Protein AF-A0A9D7E9C8-F1 (afdb_monomer_lite)

Radius of gyration: 21.35 Å; chains: 1; bounding box: 53×63×57 Å

Secondary structure (DSSP, 8-state):
-HHHHHHHHHHHHHHHHHSTTSSHHHHHHHHHHHHHHHHHHHHHHHHHTTTSTTGGGGGTTT---HHHHHHHHHHTGGGS-HHHHHHHHHHHHHHHHHHHHHHHHHS--S--HHHHHHHHHHHHHHHHHHHTT---HHHHHHHHHHHHHHHHHTTS-TTHHHHHHHHHS-GGGGGGTHHHHHHHHHHHHHHHHHHHHHTTSSSSTTTS-HHHHHHHHHHHHHHHHHHHHHHHHHHHHHHHHHHHHHHHHHHTTS-----

Structure (mmCIF, N/CA/C/O backbone):
data_AF-A0A9D7E9C8-F1
#
_entry.id   AF-A0A9D7E9C8-F1
#
loop_
_atom_site.group_PDB
_atom_site.id
_atom_site.type_symbol
_atom_site.label_atom_id
_atom_site.label_alt_id
_atom_site.label_comp_id
_atom_site.label_asym_id
_atom_site.label_entity_id
_atom_site.label_seq_id
_atom_site.pdbx_PDB_ins_code
_atom_site.Cartn_x
_atom_site.Cartn_y
_atom_site.Cartn_z
_atom_site.occupancy
_atom_site.B_iso_or_equiv
_atom_site.auth_seq_id
_atom_site.auth_comp_id
_atom_site.auth_asym_id
_atom_site.auth_atom_id
_atom_site.pdbx_PDB_model_num
ATOM 1 N N . MET A 1 1 ? 0.600 -11.756 -5.636 1.00 78.19 1 MET A N 1
ATOM 2 C CA . MET A 1 1 ? 0.655 -10.481 -4.887 1.00 78.19 1 MET A CA 1
ATOM 3 C C . MET A 1 1 ? -0.685 -9.751 -4.807 1.00 78.19 1 MET A C 1
ATOM 5 O O . MET A 1 1 ? -0.978 -9.220 -3.751 1.00 78.19 1 MET A O 1
ATOM 9 N N . THR A 1 2 ? -1.554 -9.772 -5.824 1.00 81.94 2 THR A N 1
ATOM 10 C CA . THR A 1 2 ? -2.854 -9.060 -5.770 1.00 81.94 2 THR A CA 1
ATOM 11 C C . THR A 1 2 ? -3.740 -9.429 -4.573 1.00 81.94 2 THR A C 1
ATOM 13 O O . THR A 1 2 ? -4.266 -8.539 -3.922 1.00 81.94 2 THR A O 1
ATOM 16 N N . VAL A 1 3 ? -3.867 -10.717 -4.225 1.00 83.00 3 VAL A N 1
ATOM 17 C CA . VAL A 1 3 ? -4.653 -11.142 -3.045 1.00 83.00 3 VAL A CA 1
ATOM 18 C C . VAL A 1 3 ? -4.034 -10.641 -1.736 1.00 83.00 3 VAL A C 1
ATOM 20 O O . VAL A 1 3 ? -4.756 -10.266 -0.820 1.00 83.00 3 VAL A O 1
ATOM 23 N N . PHE A 1 4 ? -2.703 -10.594 -1.659 1.00 78.38 4 PHE A N 1
ATOM 24 C CA . PHE A 1 4 ? -1.994 -10.031 -0.512 1.00 78.38 4 PHE A CA 1
ATOM 25 C C . PHE A 1 4 ? -2.268 -8.526 -0.394 1.00 78.38 4 PHE A C 1
ATOM 27 O O . PHE A 1 4 ? -2.731 -8.078 0.646 1.00 78.38 4 PHE A O 1
ATOM 34 N N . PHE A 1 5 ? -2.122 -7.769 -1.484 1.00 81.44 5 PHE A N 1
ATOM 35 C CA . PHE A 1 5 ? -2.416 -6.332 -1.504 1.00 81.44 5 PHE A CA 1
ATOM 36 C C . PHE A 1 5 ? -3.902 -5.999 -1.312 1.00 81.44 5 PHE A C 1
ATOM 38 O O . PHE A 1 5 ? -4.221 -4.930 -0.808 1.00 81.44 5 PHE A O 1
ATOM 45 N N . LEU A 1 6 ? -4.817 -6.914 -1.642 1.00 84.06 6 LEU A N 1
ATOM 46 C CA . LEU A 1 6 ? -6.221 -6.811 -1.240 1.00 84.06 6 LEU A CA 1
ATOM 47 C C . LEU A 1 6 ? -6.368 -6.900 0.285 1.00 84.06 6 LEU A C 1
ATOM 49 O O . LEU A 1 6 ? -7.094 -6.104 0.868 1.00 84.06 6 LEU A O 1
ATOM 53 N N . MET A 1 7 ? -5.680 -7.840 0.943 1.00 79.88 7 MET A N 1
ATOM 54 C CA . MET A 1 7 ? -5.689 -7.934 2.410 1.00 79.88 7 MET A CA 1
ATOM 55 C C . MET A 1 7 ? -5.058 -6.692 3.051 1.00 79.88 7 MET A C 1
ATOM 57 O O . MET A 1 7 ? -5.661 -6.118 3.952 1.00 79.88 7 MET A O 1
ATOM 61 N N . VAL A 1 8 ? -3.901 -6.245 2.546 1.00 79.88 8 VAL A N 1
ATOM 62 C CA . VAL A 1 8 ? -3.231 -5.014 3.003 1.00 79.88 8 VAL A CA 1
ATOM 63 C C . VAL A 1 8 ? -4.127 -3.794 2.789 1.00 79.88 8 VAL A C 1
ATOM 65 O O . VAL A 1 8 ? -4.279 -2.990 3.697 1.00 79.88 8 VAL A O 1
ATOM 68 N N . GLY A 1 9 ? -4.788 -3.674 1.635 1.00 83.75 9 GLY A N 1
ATOM 69 C CA . GLY A 1 9 ? -5.711 -2.574 1.353 1.00 83.75 9 GLY A CA 1
ATOM 70 C C . GLY A 1 9 ? -6.929 -2.559 2.280 1.00 83.75 9 GLY A C 1
ATOM 71 O O . GLY A 1 9 ? -7.360 -1.493 2.706 1.00 83.75 9 GLY A O 1
ATOM 72 N N . LEU A 1 10 ? -7.467 -3.729 2.639 1.00 81.69 10 LEU A N 1
ATOM 73 C CA . LEU A 1 10 ? -8.576 -3.821 3.592 1.00 81.69 10 LEU A CA 1
ATOM 74 C C . LEU A 1 10 ? -8.115 -3.441 5.010 1.00 81.69 10 LEU A C 1
ATOM 76 O O . LEU A 1 10 ? -8.875 -2.824 5.756 1.00 81.69 10 LEU A O 1
ATOM 80 N N . GLU A 1 11 ? -6.896 -3.826 5.393 1.00 78.12 11 GLU A N 1
ATOM 81 C CA . GLU A 1 11 ? -6.291 -3.471 6.682 1.00 78.12 11 GLU A CA 1
ATOM 82 C C . GLU A 1 11 ? -5.997 -1.969 6.763 1.00 78.12 11 GLU A C 1
ATOM 84 O O . GLU A 1 11 ? -6.333 -1.327 7.755 1.00 78.12 11 GLU A O 1
ATOM 89 N N . LEU A 1 12 ? -5.473 -1.385 5.684 1.00 81.38 12 LEU A N 1
ATOM 90 C CA . LEU A 1 12 ? -5.296 0.055 5.541 1.00 81.38 12 LEU A CA 1
ATOM 91 C C . LEU A 1 12 ? -6.628 0.792 5.686 1.00 81.38 12 LEU A C 1
ATOM 93 O O . LEU A 1 12 ? -6.715 1.755 6.444 1.00 81.38 12 LEU A O 1
ATOM 97 N N . GLU A 1 13 ? -7.675 0.346 4.984 1.00 80.31 13 GLU A N 1
ATOM 98 C CA . GLU A 1 13 ? -9.009 0.929 5.123 1.00 80.31 13 GLU A CA 1
ATOM 99 C C . GLU A 1 13 ? -9.456 0.867 6.595 1.00 80.31 13 GLU A C 1
ATOM 101 O O . GLU A 1 13 ? -9.876 1.875 7.162 1.00 80.31 13 GLU A O 1
ATOM 106 N N . ARG A 1 14 ? -9.276 -0.272 7.275 1.00 79.00 14 ARG A N 1
ATOM 107 C CA . ARG A 1 14 ? -9.569 -0.401 8.711 1.00 79.00 14 ARG A CA 1
ATOM 108 C C . ARG A 1 14 ? -8.805 0.610 9.558 1.00 79.00 14 ARG A C 1
ATOM 110 O O . ARG A 1 14 ? -9.414 1.241 10.424 1.00 79.00 14 ARG A O 1
ATOM 117 N N . GLU A 1 15 ? -7.508 0.771 9.337 1.00 76.00 15 GLU A N 1
ATOM 118 C CA . GLU A 1 15 ? -6.707 1.719 10.106 1.00 76.00 15 GLU A CA 1
ATOM 119 C C . GLU A 1 15 ? -7.095 3.179 9.840 1.00 76.00 15 GLU A C 1
ATOM 121 O O . GLU A 1 15 ? -7.089 3.980 10.775 1.00 76.00 15 GLU A O 1
ATOM 126 N N . LEU A 1 16 ? -7.508 3.515 8.614 1.00 80.62 16 LEU A N 1
ATOM 127 C CA . LEU A 1 16 ? -8.006 4.846 8.253 1.00 80.62 16 LEU A CA 1
ATOM 128 C C . LEU A 1 16 ? -9.352 5.174 8.918 1.00 80.62 16 LEU A C 1
ATOM 130 O O . LEU A 1 16 ? -9.592 6.325 9.270 1.00 80.62 16 LEU A O 1
ATOM 134 N N . TYR A 1 17 ? -10.241 4.194 9.106 1.00 78.19 17 TYR A N 1
ATOM 135 C CA . TYR A 1 17 ? -11.557 4.443 9.713 1.00 78.19 17 TYR A CA 1
ATOM 136 C C . TYR A 1 17 ? -11.567 4.350 11.243 1.00 78.19 17 TYR A C 1
ATOM 138 O O . TYR A 1 17 ? -12.297 5.102 11.887 1.00 78.19 17 TYR A O 1
ATOM 146 N N . ILE A 1 18 ? -10.837 3.396 11.830 1.00 73.38 18 ILE A N 1
ATOM 147 C CA . ILE A 1 18 ? -10.920 3.080 13.271 1.00 73.38 18 ILE A CA 1
ATOM 148 C C . ILE A 1 18 ? -9.558 2.878 13.951 1.00 73.38 18 ILE A C 1
ATOM 150 O O . ILE A 1 18 ? -9.527 2.493 15.119 1.00 73.38 18 ILE A O 1
ATOM 154 N N . GLY A 1 19 ? -8.445 3.056 13.237 1.00 70.62 19 GLY A N 1
ATOM 155 C CA . GLY A 1 19 ? -7.096 2.838 13.766 1.00 70.62 19 GLY A CA 1
ATOM 156 C C . GLY A 1 19 ? -6.290 4.121 13.952 1.00 70.62 19 GLY A C 1
ATOM 157 O O . GLY A 1 19 ? -6.820 5.232 13.912 1.00 70.62 19 GLY A O 1
ATOM 158 N N . GLU A 1 20 ? -4.980 3.950 14.129 1.00 68.50 20 GLU A N 1
ATOM 159 C CA . GLU A 1 20 ? -4.006 5.037 14.346 1.00 68.50 20 GLU A CA 1
ATOM 160 C C . GLU A 1 20 ? -3.826 5.949 13.121 1.00 68.50 20 GLU A C 1
ATOM 162 O O . GLU A 1 20 ? -3.264 7.036 13.226 1.00 68.50 20 GLU A O 1
ATOM 167 N N . LEU A 1 21 ? -4.311 5.530 11.948 1.00 70.25 21 LEU A N 1
ATOM 168 C CA . LEU A 1 21 ? -4.293 6.337 10.729 1.00 70.25 21 LEU A CA 1
ATOM 169 C C . LEU A 1 21 ? -5.545 7.219 10.575 1.00 70.25 21 LEU A C 1
ATOM 171 O O . LEU A 1 21 ? -5.621 7.996 9.625 1.00 70.25 21 LEU A O 1
ATOM 175 N N . SER A 1 22 ? -6.514 7.137 11.495 1.00 76.44 22 SER A N 1
ATOM 176 C CA . SER A 1 22 ? -7.767 7.906 11.414 1.00 76.44 22 SER A CA 1
ATOM 177 C C . SER A 1 22 ? -7.591 9.409 11.649 1.00 76.44 22 SER A C 1
ATOM 179 O O . SER A 1 22 ? -8.356 10.219 11.123 1.00 76.44 22 SER A O 1
ATOM 181 N N . GLY A 1 23 ? -6.569 9.807 12.412 1.00 78.00 23 GLY A N 1
ATOM 182 C CA . GLY A 1 23 ? -6.234 11.205 12.664 1.00 78.00 23 GLY A CA 1
ATOM 183 C C . GLY A 1 23 ? -5.014 11.661 11.854 1.00 78.00 23 GLY A C 1
ATOM 184 O O . GLY A 1 23 ? -3.969 11.019 11.942 1.00 78.00 23 GLY A O 1
ATOM 185 N N . PRO A 1 24 ? -5.042 12.823 11.170 1.00 74.25 24 PRO A N 1
ATOM 186 C CA . PRO A 1 24 ? -3.899 13.301 10.380 1.00 74.25 24 PRO A CA 1
ATOM 187 C C . PRO A 1 24 ? -2.626 13.504 11.223 1.00 74.25 24 PRO A C 1
ATOM 189 O O . PRO A 1 24 ? -1.520 13.230 10.765 1.00 74.25 24 PRO A O 1
ATOM 192 N N . LYS A 1 25 ? -2.768 13.916 12.492 1.00 75.00 25 LYS A N 1
ATOM 193 C CA . LYS A 1 25 ? -1.635 14.067 13.427 1.00 75.00 25 LYS A CA 1
ATOM 194 C C . LYS A 1 25 ? -1.007 12.728 13.840 1.00 75.00 25 LYS A C 1
ATOM 196 O O . LYS A 1 25 ? 0.192 12.680 14.119 1.00 75.00 25 LYS A O 1
ATOM 201 N N . GLN A 1 26 ? -1.811 11.669 13.918 1.00 74.50 26 GLN A N 1
ATOM 202 C CA . GLN A 1 26 ? -1.364 10.325 14.292 1.00 74.50 26 GLN A CA 1
ATOM 203 C C . GLN A 1 26 ? -0.746 9.627 13.074 1.00 74.50 26 GLN A C 1
ATOM 205 O O . GLN A 1 26 ? 0.379 9.140 13.166 1.00 74.50 26 GLN A O 1
ATOM 210 N N . ALA A 1 27 ? -1.396 9.739 11.910 1.00 78.88 27 ALA A N 1
ATOM 211 C CA . ALA A 1 27 ? -0.939 9.192 10.634 1.00 78.88 27 ALA A CA 1
ATOM 212 C C . ALA A 1 27 ? 0.388 9.784 10.133 1.00 78.88 27 ALA A C 1
ATOM 214 O O . ALA A 1 27 ? 1.164 9.094 9.473 1.00 78.88 27 ALA A O 1
ATOM 215 N N . MET A 1 28 ? 0.686 11.043 10.476 1.00 80.38 28 MET A N 1
ATOM 216 C CA . MET A 1 28 ? 1.933 11.709 10.083 1.00 80.38 28 MET A CA 1
ATOM 217 C C . MET A 1 28 ? 3.194 10.958 10.521 1.00 80.38 28 MET A C 1
ATOM 219 O O . MET A 1 28 ? 4.172 10.958 9.782 1.00 80.38 28 MET A O 1
ATOM 223 N N . LEU A 1 29 ? 3.210 10.357 11.718 1.00 80.81 29 LEU A N 1
ATOM 224 C CA . LEU A 1 29 ? 4.418 9.696 12.225 1.00 80.81 29 LEU A CA 1
ATOM 225 C C . LEU A 1 29 ? 4.731 8.411 11.435 1.00 80.81 29 LEU A C 1
ATOM 227 O O . LEU A 1 29 ? 5.835 8.345 10.898 1.00 80.81 29 LEU A O 1
ATOM 231 N N . PRO A 1 30 ? 3.809 7.437 11.294 1.00 81.62 30 PRO A N 1
ATOM 232 C CA . PRO A 1 30 ? 4.031 6.273 10.437 1.00 81.62 30 PRO A CA 1
ATOM 233 C C . PRO A 1 30 ? 4.315 6.646 8.980 1.00 81.62 30 PRO A C 1
ATOM 235 O O . PRO A 1 30 ? 5.217 6.074 8.380 1.00 81.62 30 PRO A O 1
ATOM 238 N N . ALA A 1 31 ? 3.606 7.635 8.422 1.00 83.38 31 ALA A N 1
ATOM 239 C CA . ALA A 1 31 ? 3.797 8.044 7.032 1.00 83.38 31 ALA A CA 1
ATOM 240 C C . ALA A 1 31 ? 5.194 8.636 6.781 1.00 83.38 31 ALA A C 1
ATOM 242 O O . ALA A 1 31 ? 5.878 8.222 5.850 1.00 83.38 31 ALA A O 1
ATOM 243 N N . LEU A 1 32 ? 5.656 9.570 7.623 1.00 82.81 32 LEU A N 1
ATOM 244 C CA . LEU A 1 32 ? 6.998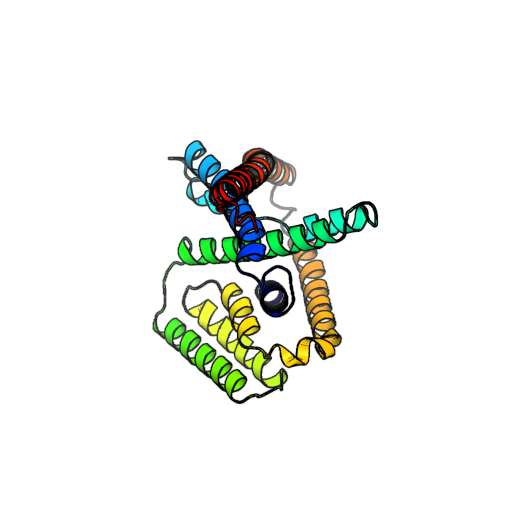 10.152 7.487 1.00 82.81 32 LEU A CA 1
ATOM 245 C C . LEU A 1 32 ? 8.096 9.116 7.739 1.00 82.81 32 LEU A C 1
ATOM 247 O O . LEU A 1 32 ? 9.106 9.116 7.038 1.00 82.81 32 LEU A O 1
ATOM 251 N N . ALA A 1 33 ? 7.895 8.226 8.712 1.00 82.00 33 ALA A N 1
ATOM 252 C CA . ALA A 1 33 ? 8.822 7.139 8.992 1.00 82.00 33 ALA A CA 1
ATOM 253 C C . ALA A 1 33 ? 8.923 6.152 7.816 1.00 82.00 33 ALA A C 1
ATOM 255 O O . ALA A 1 33 ? 10.035 5.757 7.474 1.00 82.00 33 ALA A O 1
ATOM 256 N N . ALA A 1 34 ? 7.804 5.809 7.165 1.00 83.12 34 ALA A N 1
ATOM 257 C CA . ALA A 1 34 ? 7.787 4.970 5.966 1.00 83.12 34 ALA A CA 1
ATOM 258 C C . ALA A 1 34 ? 8.495 5.665 4.796 1.00 83.12 34 ALA A C 1
ATOM 260 O O . ALA A 1 34 ? 9.426 5.115 4.219 1.00 83.12 34 ALA A O 1
ATOM 261 N N . VAL A 1 35 ? 8.150 6.925 4.509 1.00 84.50 35 VAL A N 1
ATOM 262 C CA . VAL A 1 35 ? 8.794 7.702 3.436 1.00 84.50 35 VAL A CA 1
ATOM 263 C C . VAL A 1 35 ? 10.308 7.801 3.650 1.00 84.50 35 VAL A C 1
ATOM 265 O O . VAL A 1 35 ? 11.074 7.563 2.718 1.00 84.50 35 VAL A O 1
ATOM 268 N N . GLY A 1 36 ? 10.762 8.088 4.873 1.00 81.12 36 GLY A N 1
ATOM 269 C CA . GLY A 1 36 ? 12.188 8.089 5.209 1.00 81.12 36 GLY A CA 1
ATOM 270 C C . GLY A 1 36 ? 12.831 6.704 5.083 1.00 81.12 36 GLY A C 1
ATOM 271 O O . GLY A 1 36 ? 13.923 6.579 4.527 1.00 81.12 36 GLY A O 1
ATOM 272 N N . GLY A 1 37 ? 12.137 5.663 5.550 1.00 80.12 37 GLY A N 1
ATOM 273 C CA . GLY A 1 37 ? 12.547 4.262 5.444 1.00 80.12 37 GLY A CA 1
ATOM 274 C C . GLY A 1 37 ? 12.649 3.747 4.006 1.00 80.12 37 GLY A C 1
ATOM 275 O O . GLY A 1 37 ? 13.410 2.816 3.764 1.00 80.12 37 GLY A O 1
ATOM 276 N N . MET A 1 38 ? 11.965 4.382 3.053 1.00 83.81 38 MET A N 1
ATOM 277 C CA . MET A 1 38 ? 12.040 4.069 1.626 1.00 83.81 38 MET A CA 1
ATOM 278 C C . MET A 1 38 ? 13.084 4.913 0.887 1.00 83.81 38 MET A C 1
ATOM 280 O O . MET A 1 38 ? 13.950 4.378 0.194 1.00 83.81 38 MET A O 1
ATOM 284 N N . LEU A 1 39 ? 13.014 6.242 1.028 1.00 83.31 39 LEU A N 1
ATOM 285 C CA . LEU A 1 39 ? 13.811 7.176 0.228 1.00 83.31 39 LEU A CA 1
ATOM 286 C C . LEU A 1 39 ? 15.298 7.118 0.566 1.00 83.31 39 LEU A C 1
ATOM 288 O O . LEU A 1 39 ? 16.130 7.219 -0.331 1.00 83.31 39 LEU A O 1
ATOM 292 N N . VAL A 1 40 ? 15.647 6.954 1.843 1.00 81.75 40 VAL A N 1
ATOM 293 C CA . VAL A 1 40 ? 17.050 6.919 2.278 1.00 81.75 40 VAL A CA 1
ATOM 294 C C . VAL A 1 40 ? 17.798 5.709 1.707 1.00 81.75 40 VAL A C 1
ATOM 296 O O . VAL A 1 40 ? 18.810 5.923 1.039 1.00 81.75 40 VAL A O 1
ATOM 299 N N . PRO A 1 41 ? 17.346 4.452 1.882 1.00 78.00 41 PRO A N 1
ATOM 300 C CA . PRO A 1 41 ? 18.047 3.310 1.299 1.00 78.00 41 PRO A CA 1
ATOM 301 C C . PRO A 1 41 ? 18.030 3.315 -0.235 1.00 78.00 41 PRO A C 1
ATOM 303 O O . PRO A 1 41 ? 19.047 2.973 -0.840 1.00 78.00 41 PRO A O 1
ATOM 306 N N . ALA A 1 42 ? 16.932 3.748 -0.868 1.00 79.31 42 ALA A N 1
ATOM 307 C CA . ALA A 1 42 ? 16.865 3.890 -2.324 1.00 79.31 42 ALA A CA 1
ATOM 308 C C . ALA A 1 42 ? 17.849 4.954 -2.844 1.00 79.31 42 ALA A C 1
ATOM 310 O O . ALA A 1 42 ? 18.553 4.720 -3.824 1.00 79.31 42 ALA A O 1
ATOM 311 N N . GLY A 1 43 ? 17.954 6.094 -2.157 1.00 80.62 43 GLY A N 1
ATOM 312 C CA . GLY A 1 43 ? 18.885 7.169 -2.493 1.00 80.62 43 GLY A CA 1
ATOM 313 C C . GLY A 1 43 ? 20.343 6.744 -2.335 1.00 80.62 43 GLY A C 1
ATOM 314 O O . GLY A 1 43 ? 21.131 6.918 -3.260 1.00 80.62 43 GLY A O 1
ATOM 315 N N . ILE A 1 44 ? 20.698 6.114 -1.208 1.00 80.44 44 ILE A N 1
ATOM 316 C CA . ILE A 1 44 ? 22.057 5.589 -0.985 1.00 80.44 44 ILE A CA 1
ATOM 317 C C . ILE A 1 44 ? 22.413 4.568 -2.077 1.00 80.44 44 ILE A C 1
ATOM 319 O O . ILE A 1 44 ? 23.522 4.599 -2.609 1.00 80.44 44 ILE A O 1
ATOM 323 N N . TYR A 1 45 ? 21.472 3.700 -2.458 1.00 78.50 45 TYR A N 1
ATOM 324 C CA . TYR A 1 45 ? 21.668 2.745 -3.548 1.00 78.50 45 TYR A CA 1
ATOM 325 C C . TYR A 1 45 ? 21.895 3.426 -4.896 1.00 78.50 45 TYR A C 1
ATOM 327 O O . TYR A 1 45 ? 22.843 3.072 -5.595 1.00 78.50 45 TYR A O 1
ATOM 335 N N . ALA A 1 46 ? 21.061 4.404 -5.248 1.00 80.94 46 ALA A N 1
ATOM 336 C CA . ALA A 1 46 ? 21.167 5.130 -6.509 1.00 80.94 46 ALA A CA 1
ATOM 337 C C . ALA A 1 46 ? 22.491 5.903 -6.619 1.00 80.94 46 ALA A C 1
ATOM 339 O O . ALA A 1 46 ? 23.116 5.889 -7.674 1.00 80.94 46 ALA A O 1
ATOM 340 N N . LEU A 1 47 ? 22.953 6.517 -5.523 1.00 82.38 47 LEU A N 1
ATOM 341 C CA . LEU A 1 47 ? 24.239 7.219 -5.461 1.00 82.38 47 LEU A CA 1
ATOM 342 C C . LEU A 1 47 ? 25.432 6.272 -5.642 1.00 82.38 47 LEU A C 1
ATOM 344 O O . LEU A 1 47 ? 26.370 6.606 -6.361 1.00 82.38 47 LEU A O 1
ATOM 348 N N . LEU A 1 48 ? 25.405 5.099 -5.005 1.00 78.94 48 LEU A N 1
ATOM 349 C CA . LEU A 1 48 ? 26.523 4.150 -5.056 1.00 78.94 48 LEU A CA 1
ATOM 350 C C . LEU A 1 48 ? 26.546 3.290 -6.329 1.00 78.94 48 LEU A C 1
ATOM 352 O O . LEU A 1 48 ? 27.617 2.841 -6.727 1.00 78.94 48 LEU A O 1
ATOM 356 N N . ASN A 1 49 ? 25.400 3.078 -6.980 1.00 78.38 49 ASN A N 1
ATOM 357 C CA . ASN A 1 49 ? 25.289 2.329 -8.238 1.00 78.38 49 ASN A CA 1
ATOM 358 C C . ASN A 1 49 ? 25.118 3.230 -9.469 1.00 78.38 49 ASN A C 1
ATOM 360 O O . ASN A 1 49 ? 24.724 2.758 -10.535 1.00 78.38 49 ASN A O 1
ATOM 364 N N . HIS A 1 50 ? 25.404 4.525 -9.350 1.00 78.88 50 HIS A N 1
ATOM 365 C CA . HIS A 1 50 ? 25.247 5.448 -10.464 1.00 78.88 50 HIS A CA 1
ATOM 366 C C . HIS A 1 50 ? 26.199 5.085 -11.618 1.00 78.88 50 HIS A C 1
ATOM 368 O O . HIS A 1 50 ? 27.402 4.923 -11.415 1.00 78.88 50 HIS A O 1
ATOM 374 N N . GLY A 1 51 ? 25.665 4.947 -12.835 1.00 74.31 51 GLY A N 1
ATOM 375 C CA . GLY A 1 51 ? 26.446 4.594 -14.028 1.00 74.31 51 GLY A CA 1
ATOM 376 C C . GLY A 1 51 ? 26.747 3.100 -14.203 1.00 74.31 51 GLY A C 1
ATOM 377 O O . GLY A 1 51 ? 27.469 2.741 -15.132 1.00 74.31 51 GLY A O 1
ATOM 378 N N . THR A 1 52 ? 26.200 2.219 -13.358 1.00 79.62 52 THR A N 1
ATOM 379 C CA . THR A 1 52 ? 26.292 0.763 -13.549 1.00 79.62 52 THR A CA 1
ATOM 380 C C . THR A 1 52 ? 25.007 0.197 -14.169 1.00 79.62 52 THR A C 1
ATOM 382 O O . THR A 1 52 ? 23.938 0.791 -14.021 1.00 79.62 52 THR A O 1
ATOM 385 N N . PRO A 1 53 ? 25.052 -0.986 -14.816 1.00 74.00 53 PRO A N 1
ATOM 386 C CA . PRO A 1 53 ? 23.853 -1.657 -15.334 1.00 74.00 53 PRO A CA 1
ATOM 387 C C . PRO A 1 53 ? 22.812 -2.015 -14.260 1.00 74.00 53 PRO A C 1
ATOM 389 O O . PRO A 1 53 ? 21.699 -2.409 -14.589 1.00 74.00 53 PRO A O 1
ATOM 392 N N . THR A 1 54 ? 23.171 -1.926 -12.976 1.00 75.94 54 THR A N 1
ATOM 393 C CA . THR A 1 54 ? 22.293 -2.221 -11.837 1.00 75.94 54 THR A CA 1
ATOM 394 C C . THR A 1 54 ? 21.652 -0.972 -11.227 1.00 75.94 54 THR A C 1
ATOM 396 O O . THR A 1 54 ? 20.980 -1.086 -10.206 1.00 75.94 54 THR A O 1
ATOM 399 N N . ALA A 1 55 ? 21.826 0.214 -11.821 1.00 73.88 55 ALA A N 1
ATOM 400 C CA . ALA A 1 55 ? 21.252 1.467 -11.314 1.00 73.88 55 ALA A CA 1
ATOM 401 C C . ALA A 1 55 ? 19.718 1.409 -11.156 1.00 73.88 55 ALA A C 1
ATOM 403 O O . ALA A 1 55 ? 19.178 1.921 -10.174 1.00 73.88 55 ALA A O 1
ATOM 404 N N . ASP A 1 56 ? 19.033 0.682 -12.043 1.00 73.00 56 ASP A N 1
ATOM 405 C CA . ASP A 1 56 ? 17.578 0.473 -12.003 1.00 73.00 56 ASP A CA 1
ATOM 406 C C . ASP A 1 56 ? 17.123 -0.428 -10.838 1.00 73.00 56 ASP A C 1
ATOM 408 O O . ASP A 1 56 ? 15.934 -0.678 -10.662 1.00 73.00 56 ASP A O 1
ATOM 412 N N . GLY A 1 57 ? 18.041 -0.933 -10.010 1.00 70.94 57 GLY A N 1
ATOM 413 C CA . GLY A 1 57 ? 17.747 -1.771 -8.848 1.00 70.94 57 GLY A CA 1
ATOM 414 C C . GLY A 1 57 ? 17.333 -1.013 -7.581 1.00 70.94 57 GLY A C 1
ATOM 415 O O . GLY A 1 57 ? 17.166 -1.639 -6.535 1.00 70.94 57 GLY A O 1
ATOM 416 N N . ALA A 1 58 ? 17.153 0.312 -7.632 1.00 71.12 58 ALA A N 1
ATOM 417 C CA . ALA A 1 58 ? 16.886 1.141 -6.446 1.00 71.12 58 ALA A CA 1
ATOM 418 C C . ALA A 1 58 ? 15.617 0.746 -5.660 1.00 71.12 58 ALA A C 1
ATOM 420 O O . ALA A 1 58 ? 15.527 1.014 -4.461 1.00 71.12 58 ALA A O 1
ATOM 421 N N . GLY A 1 59 ? 14.665 0.052 -6.295 1.00 68.81 59 GLY A N 1
ATOM 422 C CA . GLY A 1 59 ? 13.484 -0.507 -5.629 1.00 68.81 59 GLY A CA 1
ATOM 423 C C . GLY A 1 59 ? 13.765 -1.711 -4.714 1.00 68.81 59 GLY A C 1
ATOM 424 O O . GLY A 1 59 ? 12.983 -1.976 -3.801 1.00 68.81 59 GLY A O 1
ATOM 425 N N . ILE A 1 60 ? 14.883 -2.422 -4.898 1.00 69.38 60 ILE A N 1
ATOM 426 C CA . ILE A 1 60 ? 15.252 -3.616 -4.114 1.00 69.38 60 ILE A CA 1
ATOM 427 C C . ILE A 1 60 ? 15.474 -3.293 -2.626 1.00 69.38 60 ILE A C 1
ATOM 429 O O . ILE A 1 60 ? 14.830 -3.927 -1.788 1.00 69.38 60 ILE A O 1
ATOM 433 N N . PRO A 1 61 ? 16.331 -2.320 -2.247 1.00 71.75 61 PRO A N 1
ATOM 434 C CA . PRO A 1 61 ? 16.552 -1.983 -0.840 1.00 71.75 61 PRO A CA 1
ATOM 435 C C . PRO A 1 61 ? 15.350 -1.273 -0.202 1.00 71.75 61 PRO A C 1
ATOM 437 O O . PRO A 1 61 ? 15.327 -1.085 1.013 1.00 71.75 61 PRO A O 1
ATOM 440 N N . MET A 1 62 ? 14.349 -0.894 -1.001 1.00 73.50 62 MET A N 1
ATOM 441 C CA . MET A 1 62 ? 13.117 -0.270 -0.539 1.00 73.50 62 MET A CA 1
ATOM 442 C C . MET A 1 62 ? 12.139 -1.300 0.048 1.00 73.50 62 MET A C 1
ATOM 444 O O . MET A 1 62 ? 11.473 -1.008 1.034 1.00 73.50 62 MET A O 1
ATOM 448 N N . ALA A 1 63 ? 12.106 -2.535 -0.465 1.00 68.94 63 ALA A N 1
ATOM 449 C CA . ALA A 1 63 ? 11.141 -3.558 -0.047 1.00 68.94 63 ALA A CA 1
ATOM 450 C C . ALA A 1 63 ? 11.323 -4.004 1.421 1.00 68.94 63 ALA A C 1
ATOM 452 O O . ALA A 1 63 ? 12.428 -4.363 1.843 1.00 68.94 63 ALA A O 1
ATOM 453 N N . THR A 1 64 ? 10.251 -3.980 2.220 1.00 75.31 64 THR A N 1
ATOM 454 C CA . THR A 1 64 ? 10.210 -4.531 3.590 1.00 75.31 64 THR A CA 1
ATOM 455 C C . THR A 1 64 ? 9.381 -5.812 3.608 1.00 75.31 64 THR A C 1
ATOM 457 O O . THR A 1 64 ? 8.283 -5.848 3.072 1.00 75.31 64 THR A O 1
ATOM 460 N N . ASP A 1 65 ? 9.878 -6.877 4.244 1.00 76.69 65 ASP A N 1
ATOM 461 C CA . ASP A 1 65 ? 9.079 -8.089 4.465 1.00 76.69 65 ASP A CA 1
ATOM 462 C C . ASP A 1 65 ? 8.261 -7.959 5.760 1.00 76.69 65 ASP A C 1
ATOM 464 O O . ASP A 1 65 ? 8.746 -8.220 6.869 1.00 76.69 65 ASP A O 1
ATOM 468 N N . ILE A 1 66 ? 6.998 -7.552 5.614 1.00 70.94 66 ILE A N 1
ATOM 469 C CA . ILE A 1 66 ? 6.051 -7.421 6.726 1.00 70.94 66 ILE A CA 1
ATOM 470 C C . ILE A 1 66 ? 5.803 -8.751 7.454 1.00 70.94 66 ILE A C 1
ATOM 472 O O . ILE A 1 66 ? 5.614 -8.760 8.672 1.00 70.94 66 ILE A O 1
ATOM 476 N N . ALA A 1 67 ? 5.834 -9.889 6.748 1.00 65.25 67 ALA A N 1
ATOM 477 C CA . ALA A 1 67 ? 5.574 -11.194 7.350 1.00 65.25 67 ALA A CA 1
ATOM 478 C C . ALA A 1 67 ? 6.713 -11.590 8.293 1.00 65.25 67 ALA A C 1
ATOM 480 O O . ALA A 1 67 ? 6.462 -12.116 9.382 1.00 65.25 67 ALA A O 1
ATOM 481 N N . PHE A 1 68 ? 7.951 -11.269 7.916 1.00 68.81 68 PHE A N 1
ATOM 482 C CA . PHE A 1 68 ? 9.107 -11.432 8.790 1.00 68.81 68 PHE A CA 1
ATOM 483 C C . PHE A 1 68 ? 9.036 -10.505 10.011 1.00 68.81 68 PHE A C 1
ATOM 485 O O . PHE A 1 68 ? 9.197 -10.969 11.141 1.00 68.81 68 PHE A O 1
ATOM 492 N N . ALA A 1 69 ? 8.726 -9.219 9.812 1.00 69.69 69 ALA A N 1
ATOM 493 C CA . ALA A 1 69 ? 8.627 -8.246 10.903 1.00 69.69 69 ALA A CA 1
ATOM 494 C C . ALA A 1 69 ? 7.555 -8.634 11.941 1.00 69.69 69 ALA A C 1
ATOM 496 O O . ALA A 1 69 ? 7.824 -8.641 13.146 1.00 69.69 69 ALA A O 1
ATOM 497 N N . ILE A 1 70 ? 6.362 -9.029 11.485 1.00 66.56 70 ILE A N 1
ATOM 498 C CA . ILE A 1 70 ? 5.282 -9.514 12.359 1.00 66.56 70 ILE A CA 1
ATOM 499 C C . ILE A 1 70 ? 5.659 -10.855 13.004 1.00 66.56 70 ILE A C 1
ATOM 501 O O . ILE A 1 70 ? 5.347 -11.073 14.175 1.00 66.56 70 ILE A O 1
ATOM 505 N N . GLY A 1 71 ? 6.360 -11.739 12.287 1.00 67.56 71 GLY A N 1
ATOM 506 C CA . GLY A 1 71 ? 6.859 -13.007 12.826 1.00 67.56 71 GLY A CA 1
ATOM 507 C C . GLY A 1 71 ? 7.797 -12.806 14.017 1.00 67.56 71 GLY A C 1
ATOM 508 O O . GLY A 1 71 ? 7.598 -13.413 15.068 1.00 67.56 71 GLY A O 1
ATOM 509 N N . VAL A 1 72 ? 8.763 -11.892 13.901 1.00 73.69 72 VAL A N 1
ATOM 510 C CA . VAL A 1 72 ? 9.658 -11.518 15.009 1.00 73.69 72 VAL A CA 1
ATOM 511 C C . VAL A 1 72 ? 8.868 -10.899 16.163 1.00 73.69 72 VAL A C 1
ATOM 513 O O . VAL A 1 72 ? 9.048 -11.283 17.317 1.00 73.69 72 VAL A O 1
ATOM 516 N N . LEU A 1 73 ? 7.935 -9.994 15.868 1.00 66.81 73 LEU A N 1
ATOM 517 C CA . LEU A 1 73 ? 7.090 -9.353 16.877 1.00 66.81 73 LEU A CA 1
ATOM 518 C C . LEU A 1 73 ? 6.236 -10.364 17.663 1.00 66.81 73 LEU A C 1
ATOM 520 O O . LEU A 1 73 ? 6.046 -10.206 18.869 1.00 66.81 73 LEU A O 1
ATOM 524 N N . ALA A 1 74 ? 5.748 -11.411 16.991 1.00 69.56 74 ALA A N 1
ATOM 525 C CA . ALA A 1 74 ? 5.004 -12.503 17.608 1.00 69.56 74 ALA A CA 1
ATOM 526 C C . ALA A 1 74 ? 5.894 -13.370 18.514 1.00 69.56 74 ALA A C 1
ATOM 528 O O . ALA A 1 74 ? 5.451 -13.760 19.593 1.00 69.56 74 ALA A O 1
ATOM 529 N N . LEU A 1 75 ? 7.151 -13.618 18.123 1.00 73.12 75 LEU A N 1
ATOM 530 C CA . LEU A 1 75 ? 8.127 -14.352 18.941 1.00 73.12 75 LEU A CA 1
ATOM 531 C C . LEU A 1 75 ? 8.510 -13.601 20.222 1.00 73.12 75 LEU A C 1
ATOM 533 O O . LEU A 1 75 ? 8.740 -14.225 21.255 1.00 73.12 75 LEU A O 1
ATOM 537 N N . LEU A 1 76 ? 8.554 -12.267 20.178 1.00 75.19 76 LEU A N 1
ATOM 538 C CA . LEU A 1 76 ? 8.821 -11.441 21.361 1.00 75.19 76 LEU A CA 1
ATOM 539 C C . LEU A 1 76 ? 7.632 -11.396 22.346 1.00 75.19 76 LEU A C 1
ATOM 541 O O . LEU A 1 76 ? 7.808 -10.987 23.498 1.00 75.19 76 LEU A O 1
ATOM 545 N N . GLY A 1 77 ? 6.441 -11.830 21.919 1.00 73.50 77 GLY A N 1
ATOM 546 C CA . GLY A 1 77 ? 5.267 -12.019 22.770 1.00 73.50 77 GLY A CA 1
ATOM 547 C C . GLY A 1 77 ? 4.842 -10.751 23.517 1.00 73.50 77 GLY A C 1
ATOM 548 O O . GLY A 1 77 ? 4.590 -9.700 22.917 1.00 73.50 77 GLY A O 1
ATOM 549 N N . ASP A 1 78 ? 4.751 -10.854 24.842 1.00 76.31 78 ASP A N 1
ATOM 550 C CA . ASP A 1 78 ? 4.256 -9.790 25.727 1.00 76.31 78 ASP A CA 1
ATOM 551 C C . ASP A 1 78 ? 5.319 -8.749 26.101 1.00 76.31 78 ASP A C 1
ATOM 553 O O . ASP A 1 78 ? 5.001 -7.726 26.702 1.00 76.31 78 ASP A O 1
ATOM 557 N N . ARG A 1 79 ? 6.584 -8.956 25.706 1.00 80.00 79 ARG A N 1
ATOM 558 C CA . ARG A 1 79 ? 7.673 -8.004 25.995 1.00 80.00 79 ARG A CA 1
ATOM 559 C C . ARG A 1 79 ? 7.558 -6.699 25.210 1.00 80.00 79 ARG A C 1
ATOM 561 O O . ARG A 1 79 ? 8.251 -5.737 25.525 1.00 80.00 79 ARG A O 1
ATOM 568 N N . VAL A 1 80 ? 6.719 -6.669 24.175 1.00 77.75 80 VAL A N 1
ATOM 569 C CA . VAL A 1 80 ? 6.553 -5.504 23.306 1.00 77.75 80 VAL A CA 1
ATOM 570 C C . VAL A 1 80 ? 5.239 -4.786 23.628 1.00 77.75 80 VAL A C 1
ATOM 572 O O . VAL A 1 80 ? 4.178 -5.411 23.526 1.00 77.75 80 VAL A O 1
ATOM 575 N N . PRO A 1 81 ? 5.276 -3.478 23.956 1.00 79.31 81 PRO A N 1
ATOM 576 C CA . PRO A 1 81 ? 4.079 -2.692 24.234 1.00 79.31 81 PRO A CA 1
ATOM 577 C C . PRO A 1 81 ? 3.081 -2.727 23.076 1.00 79.31 81 PRO A C 1
ATOM 579 O O . PRO A 1 81 ? 3.470 -2.665 21.907 1.00 79.31 81 PRO A O 1
ATOM 582 N N . LEU A 1 82 ? 1.783 -2.738 23.394 1.00 75.38 82 LEU A N 1
ATOM 583 C CA . LEU A 1 82 ? 0.709 -2.723 22.395 1.00 75.38 82 LEU A CA 1
ATOM 584 C C . LEU A 1 82 ? 0.850 -1.545 21.416 1.00 75.38 82 LEU A C 1
ATOM 586 O O . LEU A 1 82 ? 0.709 -1.734 20.211 1.00 75.38 82 LEU A O 1
ATOM 590 N N . ALA A 1 83 ? 1.214 -0.364 21.922 1.00 74.25 83 ALA A N 1
ATOM 591 C CA . ALA A 1 83 ? 1.445 0.826 21.105 1.00 74.25 83 ALA A CA 1
ATOM 592 C C . ALA A 1 83 ? 2.530 0.614 20.031 1.00 74.25 83 ALA A C 1
ATOM 594 O O . ALA A 1 83 ? 2.374 1.071 18.902 1.00 74.25 83 ALA A O 1
ATOM 595 N N . LEU A 1 84 ? 3.597 -0.134 20.344 1.00 75.19 84 LEU A N 1
ATOM 596 C CA . LEU A 1 84 ? 4.666 -0.428 19.387 1.00 75.19 84 LEU A CA 1
ATOM 597 C C . LEU A 1 84 ? 4.196 -1.415 18.312 1.00 75.19 84 LEU A C 1
ATOM 599 O O . LEU A 1 84 ? 4.547 -1.262 17.147 1.00 75.19 84 LEU A O 1
ATOM 603 N N . LYS A 1 85 ? 3.367 -2.401 18.686 1.00 72.81 85 LYS A N 1
ATOM 604 C CA . LYS A 1 85 ? 2.788 -3.361 17.732 1.00 72.81 85 LYS A CA 1
ATOM 605 C C . LYS A 1 85 ? 1.909 -2.652 16.703 1.00 72.81 85 LYS A C 1
ATOM 607 O O . LYS A 1 85 ? 2.020 -2.929 15.511 1.00 72.81 85 LYS A O 1
ATOM 612 N N . ILE A 1 86 ? 1.075 -1.719 17.158 1.00 74.00 86 ILE A N 1
ATOM 613 C CA . ILE A 1 86 ? 0.196 -0.948 16.275 1.00 74.00 86 ILE A CA 1
ATOM 614 C C . ILE A 1 86 ? 1.023 0.002 15.399 1.00 74.00 86 ILE A C 1
ATOM 616 O O . ILE A 1 86 ? 0.834 0.018 14.187 1.00 74.00 86 ILE A O 1
ATOM 620 N N . PHE A 1 87 ? 2.001 0.712 15.973 1.00 77.31 87 PHE A N 1
ATOM 621 C CA . PHE A 1 87 ? 2.892 1.587 15.204 1.00 77.31 87 PHE A CA 1
ATOM 622 C C . PHE A 1 87 ? 3.654 0.839 14.101 1.00 77.31 87 PHE A C 1
ATOM 624 O O . PHE A 1 87 ? 3.685 1.298 12.964 1.00 77.31 87 PHE A O 1
ATOM 631 N N . LEU A 1 88 ? 4.244 -0.320 14.415 1.00 78.44 88 LEU A N 1
ATOM 632 C CA . LEU A 1 88 ? 4.981 -1.131 13.440 1.00 78.44 88 LEU A CA 1
ATOM 633 C C . LEU A 1 88 ? 4.072 -1.688 12.341 1.00 78.44 88 LEU A C 1
ATOM 635 O O . LEU A 1 88 ? 4.498 -1.774 11.194 1.00 78.44 88 LEU A O 1
ATOM 639 N N . THR A 1 89 ? 2.828 -2.033 12.679 1.00 74.81 89 THR A N 1
ATOM 640 C CA . THR A 1 89 ? 1.839 -2.489 11.692 1.00 74.81 89 THR A CA 1
ATOM 641 C C . THR A 1 89 ? 1.474 -1.351 10.736 1.00 74.81 89 THR A C 1
ATOM 643 O O . THR A 1 89 ? 1.577 -1.529 9.525 1.00 74.81 89 THR A O 1
ATOM 646 N N . ALA A 1 90 ? 1.174 -0.160 11.263 1.00 76.25 90 ALA A N 1
ATOM 647 C CA . ALA A 1 90 ? 0.870 1.025 10.460 1.00 76.25 90 ALA A CA 1
ATOM 648 C C . ALA A 1 90 ? 2.058 1.462 9.582 1.00 76.25 90 ALA A C 1
ATOM 650 O O . ALA A 1 90 ? 1.882 1.801 8.412 1.00 76.25 90 ALA A O 1
ATOM 651 N N . LEU A 1 91 ? 3.280 1.425 10.130 1.00 81.19 91 LEU A N 1
ATOM 652 C CA . LEU A 1 91 ? 4.516 1.699 9.394 1.00 81.19 91 LEU A CA 1
ATOM 653 C C . LEU A 1 91 ? 4.682 0.732 8.218 1.00 81.19 91 LEU A C 1
ATOM 655 O O . LEU A 1 91 ? 4.949 1.171 7.105 1.00 81.19 91 LEU A O 1
ATOM 659 N N . ALA A 1 92 ? 4.506 -0.567 8.461 1.00 79.06 92 ALA A N 1
ATOM 660 C CA . ALA A 1 92 ? 4.696 -1.588 7.441 1.00 79.06 92 ALA A CA 1
ATOM 661 C C . ALA A 1 92 ? 3.634 -1.516 6.333 1.00 79.06 92 ALA A C 1
ATOM 663 O O . ALA A 1 92 ? 3.968 -1.640 5.160 1.00 79.06 92 ALA A O 1
ATOM 664 N N . VAL A 1 93 ? 2.371 -1.243 6.680 1.00 79.50 93 VAL A N 1
ATOM 665 C CA . VAL A 1 93 ? 1.306 -1.029 5.687 1.00 79.50 93 VAL A CA 1
ATOM 666 C C . VAL A 1 93 ? 1.607 0.197 4.816 1.00 79.50 93 VAL A C 1
ATOM 668 O O . VAL A 1 93 ? 1.457 0.133 3.596 1.00 79.50 93 VAL A O 1
ATOM 671 N N . MET A 1 94 ? 2.055 1.305 5.417 1.00 81.06 94 MET A N 1
ATOM 672 C CA . MET A 1 94 ? 2.432 2.515 4.674 1.00 81.06 94 MET A CA 1
ATOM 673 C C . MET A 1 94 ? 3.640 2.293 3.757 1.00 81.06 94 MET A C 1
ATOM 675 O O . MET A 1 94 ? 3.628 2.767 2.621 1.00 81.06 94 MET A O 1
ATOM 679 N N . ASP A 1 95 ? 4.648 1.556 4.222 1.00 83.81 95 ASP A N 1
ATOM 680 C CA . ASP A 1 95 ? 5.837 1.197 3.442 1.00 83.81 95 ASP A CA 1
ATOM 681 C C . ASP A 1 95 ? 5.485 0.307 2.236 1.00 83.81 95 ASP A C 1
ATOM 683 O O . ASP A 1 95 ? 5.878 0.615 1.111 1.00 83.81 95 ASP A O 1
ATOM 687 N N . ASP A 1 96 ? 4.646 -0.721 2.423 1.00 85.19 96 ASP A N 1
ATOM 688 C CA . ASP A 1 96 ? 4.179 -1.608 1.344 1.00 85.19 96 ASP A CA 1
ATOM 689 C C . ASP A 1 96 ? 3.389 -0.849 0.264 1.00 85.19 96 ASP A C 1
ATOM 691 O O . ASP A 1 96 ? 3.549 -1.099 -0.937 1.00 85.19 96 ASP A O 1
ATOM 695 N N . LEU A 1 97 ? 2.533 0.095 0.675 1.00 81.00 97 LEU A N 1
ATOM 696 C CA . LEU A 1 97 ? 1.760 0.948 -0.235 1.00 81.00 97 LEU A CA 1
ATOM 697 C C . LEU A 1 97 ? 2.638 1.959 -0.963 1.00 81.00 97 LEU A C 1
ATOM 699 O O . LEU A 1 97 ? 2.440 2.208 -2.153 1.00 81.00 97 LEU A O 1
ATOM 703 N N . GLY A 1 98 ? 3.618 2.530 -0.271 1.00 84.06 98 GLY A N 1
ATOM 704 C CA . GLY A 1 98 ? 4.624 3.357 -0.912 1.00 84.06 98 GLY A CA 1
ATOM 705 C C . GLY A 1 98 ? 5.381 2.549 -1.962 1.00 84.06 98 GLY A C 1
ATOM 706 O O . GLY A 1 98 ? 5.520 2.994 -3.100 1.00 84.06 98 GLY A O 1
ATOM 707 N N . ALA A 1 99 ? 5.829 1.341 -1.616 1.00 81.81 99 ALA A N 1
ATOM 708 C CA . ALA A 1 99 ? 6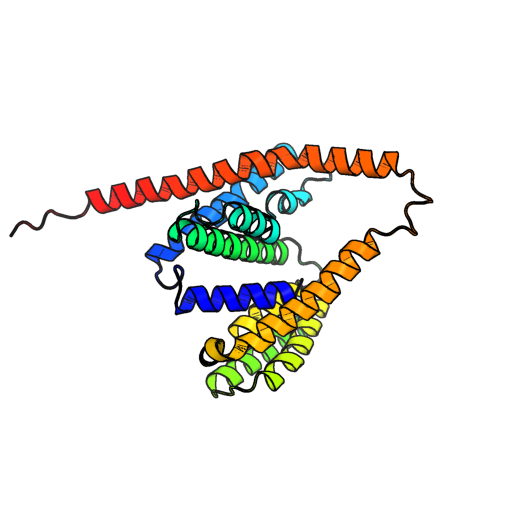.639 0.512 -2.497 1.00 81.81 99 ALA A CA 1
ATOM 709 C C . ALA A 1 99 ? 5.900 0.129 -3.780 1.00 81.81 99 ALA A C 1
ATOM 711 O O . ALA A 1 99 ? 6.440 0.299 -4.875 1.00 81.81 99 ALA A O 1
ATOM 712 N N . ILE A 1 100 ? 4.647 -0.319 -3.669 1.00 83.25 100 ILE A N 1
ATOM 713 C CA . ILE A 1 100 ? 3.824 -0.634 -4.843 1.00 83.25 100 ILE A CA 1
ATOM 714 C C . ILE A 1 100 ? 3.542 0.605 -5.703 1.00 83.25 100 ILE A C 1
ATOM 716 O O . ILE A 1 100 ? 3.545 0.482 -6.925 1.00 83.25 100 ILE A O 1
ATOM 720 N N . LEU A 1 101 ? 3.328 1.785 -5.108 1.00 83.12 101 LEU A N 1
ATOM 721 C CA . LEU A 1 101 ? 3.109 3.028 -5.856 1.00 83.12 101 LEU A CA 1
ATOM 722 C C . LEU A 1 101 ? 4.371 3.471 -6.600 1.00 83.12 101 LEU A C 1
ATOM 724 O O . LEU A 1 101 ? 4.293 3.814 -7.776 1.00 83.12 101 LEU A O 1
ATOM 728 N N . THR A 1 102 ? 5.535 3.407 -5.956 1.00 81.00 102 THR A N 1
ATOM 729 C CA . THR A 1 102 ? 6.820 3.703 -6.601 1.00 81.00 102 THR A CA 1
ATOM 730 C C . THR A 1 102 ? 7.068 2.747 -7.763 1.00 81.00 102 THR A C 1
ATOM 732 O O . THR A 1 102 ? 7.342 3.189 -8.874 1.00 81.00 102 THR A O 1
ATOM 735 N N . ILE A 1 103 ? 6.898 1.439 -7.552 1.00 78.94 103 ILE A N 1
ATOM 736 C CA . ILE A 1 103 ? 7.063 0.445 -8.619 1.00 78.94 103 ILE A CA 1
ATOM 737 C C . ILE A 1 103 ? 6.072 0.717 -9.764 1.00 78.94 103 ILE A C 1
ATOM 739 O O . ILE A 1 103 ? 6.444 0.682 -10.934 1.00 78.94 103 ILE A O 1
ATOM 743 N N . ALA A 1 104 ? 4.827 1.067 -9.442 1.00 78.44 104 ALA A N 1
ATOM 744 C CA . ALA A 1 104 ? 3.820 1.402 -10.438 1.00 78.44 104 ALA A CA 1
ATOM 745 C C . ALA A 1 104 ? 4.158 2.650 -11.263 1.00 78.44 104 ALA A C 1
ATOM 747 O O . ALA A 1 104 ? 3.850 2.677 -12.449 1.00 78.44 104 ALA A O 1
ATOM 748 N N . ILE A 1 105 ? 4.763 3.679 -10.676 1.00 79.56 105 ILE A N 1
ATOM 749 C CA . ILE A 1 105 ? 5.081 4.922 -11.393 1.00 79.56 105 ILE A CA 1
ATOM 750 C C . ILE A 1 105 ? 6.365 4.770 -12.212 1.00 79.56 105 ILE A C 1
ATOM 752 O O . ILE A 1 105 ? 6.401 5.184 -13.366 1.00 79.56 105 ILE A O 1
ATOM 756 N N . PHE A 1 106 ? 7.405 4.170 -11.633 1.00 75.88 106 PHE A N 1
ATOM 757 C CA . PHE A 1 106 ? 8.738 4.132 -12.240 1.00 75.88 106 PHE A CA 1
ATOM 758 C C . PHE A 1 106 ? 8.970 2.936 -13.173 1.00 75.88 106 PHE A C 1
ATOM 760 O O . PHE A 1 106 ? 9.825 3.027 -14.045 1.00 75.88 106 PHE A O 1
ATOM 767 N N . TYR A 1 107 ? 8.212 1.843 -13.026 1.00 73.38 107 TYR A N 1
ATOM 768 C CA . TYR A 1 107 ? 8.412 0.602 -13.792 1.00 73.38 107 TYR A CA 1
ATOM 769 C C . TYR A 1 107 ? 7.191 0.214 -14.641 1.00 73.38 107 TYR A C 1
ATOM 771 O O . TYR A 1 107 ? 7.044 -0.947 -15.026 1.00 73.38 107 TYR A O 1
ATOM 779 N N . SER A 1 108 ? 6.281 1.153 -14.925 1.00 75.00 108 SER A N 1
ATOM 780 C CA . SER A 1 108 ? 5.216 0.916 -15.909 1.00 75.00 108 SER A CA 1
ATOM 781 C C . SER A 1 108 ? 5.743 1.174 -17.319 1.00 75.00 108 SER A C 1
ATOM 783 O O . SER A 1 108 ? 6.077 2.306 -17.664 1.00 75.00 108 SER A O 1
ATOM 785 N N . HIS A 1 109 ? 5.773 0.128 -18.141 1.00 68.69 109 HIS A N 1
ATOM 786 C CA . HIS A 1 109 ? 6.109 0.203 -19.561 1.00 68.69 109 HIS A CA 1
ATOM 787 C C . HIS A 1 109 ? 4.888 -0.210 -20.402 1.00 68.69 109 HIS A C 1
ATOM 789 O O . HIS A 1 109 ? 4.082 -1.029 -19.966 1.00 68.69 109 HIS A O 1
ATOM 795 N N . ASP A 1 110 ? 4.739 0.390 -21.588 1.00 75.44 110 ASP A N 1
ATOM 796 C CA . ASP A 1 110 ? 3.692 0.090 -22.579 1.00 75.44 110 ASP A CA 1
ATOM 797 C C . ASP A 1 110 ? 2.240 0.238 -22.083 1.00 75.44 110 ASP A C 1
ATOM 799 O O . ASP A 1 110 ? 1.445 -0.706 -22.060 1.00 75.44 110 ASP A O 1
ATOM 803 N N . LEU A 1 111 ? 1.865 1.470 -21.715 1.00 83.69 111 LEU A N 1
ATOM 804 C CA . LEU A 1 111 ? 0.505 1.777 -21.269 1.00 83.69 111 LEU A CA 1
ATOM 805 C C . LEU A 1 111 ? -0.523 1.635 -22.399 1.00 83.69 111 LEU A C 1
ATOM 807 O O . LEU A 1 111 ? -0.529 2.395 -23.370 1.00 83.69 111 LEU A O 1
ATOM 811 N N . ASN A 1 112 ? -1.474 0.720 -22.219 1.00 89.12 112 ASN A N 1
ATOM 812 C CA . ASN A 1 112 ? -2.646 0.621 -23.080 1.00 89.12 112 ASN A CA 1
ATOM 813 C C . ASN A 1 112 ? -3.821 1.402 -22.474 1.00 89.12 112 ASN A C 1
ATOM 815 O O . ASN A 1 112 ? -4.541 0.924 -21.589 1.00 89.12 112 ASN A O 1
ATOM 819 N N . TRP A 1 113 ? -4.031 2.607 -23.004 1.00 88.88 113 TRP A N 1
ATOM 820 C CA . TRP A 1 113 ? -5.057 3.550 -22.554 1.00 88.88 113 TRP A CA 1
ATOM 821 C C . TRP A 1 113 ? -6.487 3.003 -22.625 1.00 88.88 113 TRP A C 1
ATOM 823 O O . TRP A 1 113 ? -7.309 3.362 -21.784 1.00 88.88 113 TRP A O 1
ATOM 833 N N . ALA A 1 114 ? -6.793 2.108 -23.571 1.00 92.12 114 ALA A N 1
ATOM 834 C CA . ALA A 1 114 ? -8.128 1.524 -23.690 1.00 92.12 114 ALA A CA 1
ATOM 835 C C . ALA A 1 114 ? -8.438 0.596 -22.505 1.00 92.12 114 ALA A C 1
ATOM 837 O O . ALA A 1 114 ? -9.489 0.717 -21.869 1.00 92.12 114 ALA A O 1
ATOM 838 N N . PHE A 1 115 ? -7.499 -0.288 -22.150 1.00 91.56 115 PHE A N 1
ATOM 839 C CA . PHE A 1 115 ? -7.645 -1.148 -20.973 1.00 91.56 115 PHE A CA 1
ATOM 840 C C . PHE A 1 115 ? -7.604 -0.346 -19.670 1.00 91.56 115 PHE A C 1
ATOM 842 O O . PHE A 1 115 ? -8.358 -0.658 -18.746 1.00 91.56 115 PHE A O 1
ATOM 849 N N . LEU A 1 116 ? -6.795 0.718 -19.605 1.00 90.56 116 LEU A N 1
ATOM 850 C CA . LEU A 1 116 ? -6.749 1.607 -18.444 1.00 90.56 116 LEU A CA 1
ATOM 851 C C . LEU A 1 116 ? -8.079 2.347 -18.235 1.00 90.56 116 LEU A C 1
ATOM 853 O O . LEU A 1 116 ? -8.599 2.377 -17.120 1.00 90.56 116 LEU A O 1
ATOM 857 N N . GLY A 1 117 ? -8.669 2.884 -19.307 1.00 93.19 117 GLY A N 1
ATOM 858 C CA . GLY A 1 117 ? -9.991 3.510 -19.273 1.00 93.19 117 GLY A CA 1
ATOM 859 C C . GLY A 1 117 ? -11.079 2.530 -18.831 1.00 93.19 117 GLY A C 1
ATOM 860 O O . GLY A 1 117 ? -11.897 2.861 -17.972 1.00 93.19 117 GLY A O 1
ATOM 861 N N . GLY A 1 118 ? -11.036 1.290 -19.331 1.00 94.56 118 GLY A N 1
ATOM 862 C CA . GLY A 1 118 ? -11.920 0.212 -18.881 1.00 94.56 118 GLY A CA 1
ATOM 863 C C . GLY A 1 118 ? -11.757 -0.112 -17.392 1.00 94.56 118 GLY A C 1
ATOM 864 O O . GLY A 1 118 ? -12.754 -0.250 -16.681 1.00 94.56 118 GLY A O 1
ATOM 865 N N . ALA A 1 119 ? -10.518 -0.187 -16.896 1.00 93.88 119 ALA A N 1
ATOM 866 C CA . ALA A 1 119 ? -10.229 -0.434 -15.482 1.00 93.88 119 ALA A CA 1
ATOM 867 C C . ALA A 1 119 ? -10.778 0.690 -14.590 1.00 93.88 119 ALA A C 1
ATOM 869 O O . ALA A 1 119 ? -11.429 0.418 -13.581 1.00 93.88 119 ALA A O 1
ATOM 870 N N . MET A 1 120 ? -10.577 1.948 -14.991 1.00 94.19 120 MET A N 1
ATOM 871 C CA . MET A 1 120 ? -11.103 3.118 -14.282 1.00 94.19 120 MET A CA 1
ATOM 872 C C . MET A 1 120 ? -12.633 3.168 -14.301 1.00 94.19 120 MET A C 1
ATOM 874 O O . MET A 1 120 ? -13.249 3.440 -13.270 1.00 94.19 120 MET A O 1
ATOM 878 N N . GLY A 1 121 ? -13.260 2.845 -15.434 1.00 95.69 121 GLY A N 1
ATOM 879 C CA . GLY A 1 121 ? -14.715 2.738 -15.541 1.00 95.69 121 GLY A CA 1
ATOM 880 C C . GLY A 1 121 ? -15.281 1.666 -14.608 1.00 95.69 121 GLY A C 1
ATOM 881 O O . GLY A 1 121 ? -16.215 1.929 -13.850 1.00 95.69 121 GLY A O 1
ATOM 882 N N . LEU A 1 122 ? -14.668 0.480 -14.586 1.00 95.31 122 LEU A N 1
ATOM 883 C CA . LEU A 1 122 ? -15.063 -0.611 -13.695 1.00 95.31 122 LEU A CA 1
ATOM 884 C C . LEU A 1 122 ? -14.856 -0.263 -12.215 1.00 95.31 122 LEU A C 1
ATOM 886 O O . LEU A 1 122 ? -15.708 -0.573 -11.382 1.00 95.31 122 LEU A O 1
ATOM 890 N N . PHE A 1 123 ? -13.760 0.419 -11.883 1.00 94.88 123 PHE A N 1
ATOM 891 C CA . PHE A 1 123 ? -13.538 0.948 -10.539 1.00 94.88 123 PHE A CA 1
ATOM 892 C C . PHE A 1 123 ? -14.619 1.968 -10.146 1.00 94.88 123 PHE A C 1
ATOM 894 O O . PHE A 1 123 ? -15.148 1.909 -9.035 1.00 94.88 123 PHE A O 1
ATOM 901 N N . GLY A 1 124 ? -15.035 2.834 -11.074 1.00 94.69 124 GLY A N 1
ATOM 902 C CA . GLY A 1 124 ? -16.172 3.738 -10.892 1.00 94.69 124 GLY A CA 1
ATOM 903 C C . GLY A 1 124 ? -17.483 2.996 -10.613 1.00 94.69 124 GLY A C 1
ATOM 904 O O . GLY A 1 124 ? -18.205 3.359 -9.685 1.00 94.69 124 GLY A O 1
ATOM 905 N N . VAL A 1 125 ? -17.764 1.909 -11.340 1.00 94.56 125 VAL A N 1
ATOM 906 C CA . VAL A 1 125 ? -18.935 1.043 -11.093 1.00 94.56 125 VAL A CA 1
ATOM 907 C C . VAL A 1 125 ? -18.874 0.410 -9.703 1.00 94.56 125 VAL A C 1
ATOM 909 O O . VAL A 1 125 ? -19.867 0.422 -8.976 1.00 94.56 125 VAL A O 1
ATOM 912 N N . LEU A 1 126 ? -17.713 -0.103 -9.294 1.00 92.56 126 LEU A N 1
ATOM 913 C CA . LEU A 1 126 ? -17.505 -0.646 -7.949 1.00 92.56 126 LEU A CA 1
ATOM 914 C C . LEU A 1 126 ? -17.744 0.416 -6.861 1.00 92.56 126 LEU A C 1
ATOM 916 O O . LEU A 1 126 ? -18.416 0.144 -5.861 1.00 92.56 126 LEU A O 1
ATOM 920 N N . GLY A 1 127 ? -17.264 1.642 -7.082 1.00 90.94 127 GLY A N 1
ATOM 921 C CA . GLY A 1 127 ? -17.529 2.793 -6.219 1.00 90.94 127 GLY A CA 1
ATOM 922 C C . GLY A 1 127 ? -19.012 3.174 -6.174 1.00 90.94 127 GLY A C 1
ATOM 923 O O . GLY A 1 127 ? -19.546 3.461 -5.101 1.00 90.94 127 GLY A O 1
ATOM 924 N N . LEU A 1 128 ? -19.716 3.106 -7.306 1.00 92.12 128 LEU A N 1
ATOM 925 C CA . LEU A 1 128 ? -21.157 3.345 -7.374 1.00 92.12 128 LEU A CA 1
ATOM 926 C C . LEU A 1 128 ? -21.937 2.278 -6.596 1.00 92.12 128 LEU A C 1
ATOM 928 O O . LEU A 1 128 ? -22.809 2.627 -5.804 1.00 92.12 128 LEU A O 1
ATOM 932 N N . LEU A 1 129 ? -21.589 0.996 -6.732 1.00 89.94 129 LEU A N 1
ATOM 933 C CA . LEU A 1 129 ? -22.184 -0.089 -5.939 1.00 89.94 129 LEU A CA 1
ATOM 934 C C . LEU A 1 129 ? -21.984 0.135 -4.433 1.00 89.94 129 LEU A C 1
ATOM 936 O O . LEU A 1 129 ? -22.906 -0.091 -3.642 1.00 89.94 129 LEU A O 1
ATOM 940 N N . ASN A 1 130 ? -20.807 0.636 -4.041 1.00 88.44 130 ASN A N 1
ATOM 941 C CA . ASN A 1 130 ? -20.519 0.998 -2.654 1.00 88.44 130 ASN A CA 1
ATOM 942 C C . ASN A 1 130 ? -21.432 2.143 -2.176 1.00 88.44 130 ASN A C 1
ATOM 944 O O . ASN A 1 130 ? -22.071 2.043 -1.125 1.00 88.44 130 ASN A O 1
ATOM 948 N N . ARG A 1 131 ? -21.593 3.195 -2.992 1.00 86.88 131 ARG A N 1
ATOM 949 C CA . ARG A 1 131 ? -22.503 4.327 -2.719 1.00 86.88 131 ARG A CA 1
ATOM 950 C C . ARG A 1 131 ? -23.971 3.905 -2.641 1.00 86.88 131 ARG A C 1
ATOM 952 O O . ARG A 1 131 ? -24.688 4.384 -1.764 1.00 86.88 131 ARG A O 1
ATOM 959 N N . LEU A 1 132 ? -24.395 2.966 -3.485 1.00 88.25 132 LEU A N 1
ATOM 960 C CA . LEU A 1 132 ? -25.727 2.346 -3.473 1.00 88.25 132 LEU A CA 1
ATOM 961 C C . LEU A 1 132 ? -25.929 1.366 -2.305 1.00 88.25 132 LEU A C 1
ATOM 963 O O . LEU A 1 132 ? -26.978 0.734 -2.194 1.00 88.25 132 LEU A O 1
ATOM 967 N N . LYS A 1 133 ? -24.945 1.247 -1.406 1.00 83.25 133 LYS A N 1
ATOM 968 C CA . LYS A 1 133 ? -24.979 0.394 -0.215 1.00 83.25 133 LYS A CA 1
ATOM 969 C C . LYS A 1 133 ? -25.189 -1.088 -0.549 1.00 83.25 133 LYS A C 1
ATOM 971 O O . LYS A 1 133 ? -25.787 -1.829 0.237 1.00 83.25 133 LYS A O 1
ATOM 976 N N . VAL A 1 134 ? -24.653 -1.560 -1.673 1.00 82.56 134 VAL A N 1
ATOM 977 C CA . VAL A 1 134 ? -24.678 -2.984 -2.025 1.00 82.56 134 VAL A CA 1
ATOM 978 C C . VAL A 1 134 ? -23.687 -3.742 -1.138 1.00 82.56 134 VAL A C 1
ATOM 980 O O . VAL A 1 134 ? -22.482 -3.712 -1.335 1.00 82.56 134 VAL A O 1
ATOM 983 N N . MET A 1 135 ? -24.188 -4.457 -0.128 1.00 76.06 135 MET A N 1
ATOM 984 C CA . MET A 1 135 ? -23.347 -5.117 0.893 1.00 76.06 135 MET A CA 1
ATOM 985 C C . MET A 1 135 ? -22.935 -6.566 0.547 1.00 76.06 135 MET A C 1
ATOM 987 O O . MET A 1 135 ? -22.486 -7.327 1.419 1.00 76.06 135 MET A O 1
ATOM 991 N N . ARG A 1 136 ? -23.147 -7.010 -0.701 1.00 78.69 136 ARG A N 1
ATOM 992 C CA . ARG A 1 136 ? -22.878 -8.391 -1.143 1.00 78.69 136 ARG A CA 1
ATOM 993 C C . ARG A 1 136 ? -21.475 -8.518 -1.739 1.00 78.69 136 ARG A C 1
ATOM 995 O O . ARG A 1 136 ? -21.279 -8.236 -2.913 1.00 78.69 136 ARG A O 1
ATOM 1002 N N . LEU A 1 137 ? -20.526 -9.052 -0.964 1.00 77.94 137 LEU A N 1
ATOM 1003 C CA . LEU A 1 137 ? -19.143 -9.266 -1.423 1.00 77.94 137 LEU A CA 1
ATOM 1004 C C . LEU A 1 137 ? -19.030 -10.183 -2.655 1.00 77.94 137 LEU A C 1
ATOM 1006 O O . LEU A 1 137 ? -18.133 -10.001 -3.470 1.00 77.94 137 LEU A O 1
ATOM 1010 N N . ALA A 1 138 ? -19.961 -11.127 -2.822 1.00 82.75 138 ALA A N 1
ATOM 1011 C CA . ALA A 1 138 ? -20.008 -12.014 -3.985 1.00 82.75 138 ALA A CA 1
ATOM 1012 C C . ALA A 1 138 ? -20.111 -11.264 -5.329 1.00 82.75 138 ALA A C 1
ATOM 1014 O O . ALA A 1 138 ? -19.805 -11.845 -6.359 1.00 82.75 138 ALA A O 1
ATOM 1015 N N . ILE A 1 139 ? -20.516 -9.989 -5.317 1.00 86.56 139 ILE A N 1
ATOM 1016 C CA . ILE A 1 139 ? -20.555 -9.122 -6.502 1.00 86.56 139 ILE A CA 1
ATOM 1017 C C . ILE A 1 139 ? -19.183 -8.470 -6.742 1.00 86.56 139 ILE A C 1
ATOM 1019 O O . ILE A 1 139 ? -18.719 -8.392 -7.873 1.00 86.56 139 ILE A O 1
ATOM 1023 N N . TYR A 1 140 ? -18.499 -8.053 -5.676 1.00 86.50 140 TYR A N 1
ATOM 1024 C CA . TYR A 1 140 ? -17.215 -7.350 -5.752 1.00 86.50 140 TYR A CA 1
ATOM 1025 C C . TYR A 1 140 ? -16.067 -8.263 -6.185 1.00 86.50 140 TYR A C 1
ATOM 1027 O O . TYR A 1 140 ? -15.221 -7.839 -6.958 1.00 86.50 140 TYR A O 1
ATOM 1035 N N . LEU A 1 141 ? -16.032 -9.516 -5.718 1.00 87.62 141 LEU A N 1
ATOM 1036 C CA . LEU A 1 141 ? -14.965 -10.468 -6.053 1.00 87.62 141 LEU A CA 1
ATOM 1037 C C . LEU A 1 141 ? -14.811 -10.725 -7.566 1.00 87.62 141 LEU A C 1
ATOM 1039 O O . LEU A 1 141 ? -13.708 -10.521 -8.072 1.00 87.62 141 LEU A O 1
ATOM 1043 N N . PRO A 1 142 ? -15.859 -11.130 -8.311 1.00 90.62 142 PRO A N 1
ATOM 1044 C CA . PRO A 1 142 ? -15.737 -11.349 -9.752 1.00 90.62 142 PRO A CA 1
ATOM 1045 C C . PRO A 1 142 ? -15.415 -10.056 -10.509 1.00 90.62 142 PRO A C 1
ATOM 1047 O O . PRO A 1 142 ? -14.557 -10.072 -11.386 1.00 90.62 142 PRO A O 1
ATOM 1050 N N . LEU A 1 143 ? -16.005 -8.917 -10.128 1.00 91.75 143 LEU A N 1
ATOM 1051 C CA . LEU A 1 143 ? -15.641 -7.614 -10.702 1.00 91.75 143 LEU A CA 1
ATOM 1052 C C . LEU A 1 143 ? -14.177 -7.249 -10.407 1.00 91.75 143 LEU A C 1
ATOM 1054 O O . LEU A 1 143 ? -13.497 -6.680 -11.252 1.00 91.75 143 LEU A O 1
ATOM 1058 N N . GLY A 1 144 ? -13.660 -7.635 -9.244 1.00 91.62 144 GLY A N 1
ATOM 1059 C CA . GLY A 1 144 ? -12.254 -7.510 -8.882 1.00 91.62 144 GLY A CA 1
ATOM 1060 C C . GLY A 1 144 ? -11.323 -8.333 -9.771 1.00 91.62 144 GLY A C 1
ATOM 1061 O O . GLY A 1 144 ? -10.254 -7.855 -10.137 1.00 91.62 144 GLY A O 1
ATOM 1062 N N . VAL A 1 145 ? -11.733 -9.539 -10.179 1.00 92.81 145 VAL A N 1
ATOM 1063 C CA . VAL A 1 145 ? -10.979 -10.359 -11.149 1.00 92.81 145 VAL A CA 1
ATOM 1064 C C . VAL A 1 145 ? -10.952 -9.688 -12.522 1.00 92.81 145 VAL A C 1
ATOM 1066 O O . VAL A 1 145 ? -9.907 -9.658 -13.171 1.00 92.81 145 VAL A O 1
ATOM 1069 N N . VAL A 1 146 ? -12.068 -9.091 -12.948 1.00 94.31 146 VAL A N 1
ATOM 1070 C CA . VAL A 1 146 ? -12.113 -8.314 -14.196 1.00 94.31 146 VAL A CA 1
ATOM 1071 C C . VAL A 1 146 ? -11.217 -7.075 -14.093 1.00 94.31 146 VAL A C 1
ATOM 1073 O O . VAL A 1 146 ? -10.444 -6.808 -15.010 1.00 94.31 146 VAL A O 1
ATOM 1076 N N . LEU A 1 147 ? -11.240 -6.359 -12.964 1.00 94.00 147 LEU A N 1
ATOM 1077 C CA . LEU A 1 147 ? -10.363 -5.210 -12.716 1.00 94.00 147 LEU A CA 1
ATOM 1078 C C . LEU A 1 147 ? -8.884 -5.610 -12.764 1.00 94.00 147 LEU A C 1
ATOM 1080 O O . LEU A 1 147 ? -8.073 -4.909 -13.364 1.00 94.00 147 LEU A O 1
ATOM 1084 N N . TRP A 1 148 ? -8.539 -6.749 -12.166 1.00 93.69 148 TRP A N 1
ATOM 1085 C CA . TRP A 1 148 ? -7.194 -7.314 -12.209 1.00 93.69 148 TRP A CA 1
ATOM 1086 C C . TRP A 1 148 ? -6.739 -7.607 -13.640 1.00 93.69 148 TRP A C 1
ATOM 1088 O O . TRP A 1 148 ? -5.638 -7.212 -14.022 1.00 93.69 148 TRP A O 1
ATOM 1098 N N . TYR A 1 149 ? -7.601 -8.231 -14.444 1.00 93.12 149 TYR A N 1
ATOM 1099 C CA . TYR A 1 149 ? -7.315 -8.516 -15.848 1.00 93.12 149 TYR A CA 1
ATOM 1100 C C . TYR A 1 149 ? -7.110 -7.235 -16.669 1.00 93.12 149 TYR A C 1
ATOM 1102 O O . TYR A 1 149 ? -6.151 -7.140 -17.433 1.00 93.12 149 TYR A O 1
ATOM 1110 N N . LEU A 1 150 ? -7.968 -6.227 -16.483 1.00 92.56 150 LEU A N 1
ATOM 11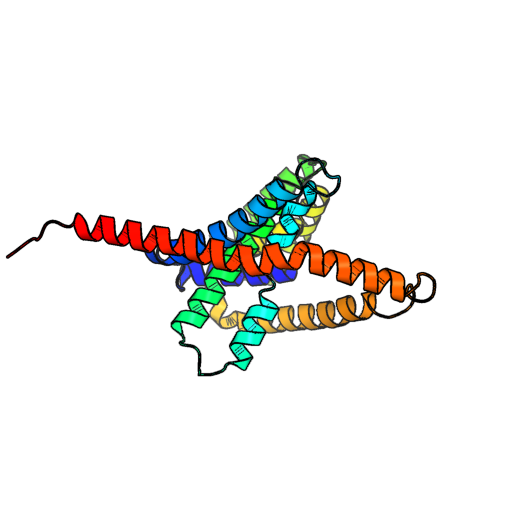11 C CA . LEU A 1 150 ? -7.849 -4.944 -17.180 1.00 92.56 150 LEU A CA 1
ATOM 1112 C C . LEU A 1 150 ? -6.557 -4.209 -16.804 1.00 92.56 150 LEU A C 1
ATOM 1114 O O . LEU A 1 150 ? -5.885 -3.697 -17.692 1.00 92.56 150 LEU A O 1
ATOM 1118 N N . MET A 1 151 ? -6.171 -4.217 -15.523 1.00 91.06 151 MET A N 1
ATOM 1119 C CA . MET A 1 151 ? -4.895 -3.644 -15.079 1.00 91.06 151 MET A CA 1
ATOM 1120 C C . MET A 1 151 ? -3.695 -4.394 -15.666 1.00 91.06 151 MET A C 1
ATOM 1122 O O . MET A 1 151 ? -2.778 -3.775 -16.187 1.00 91.06 151 MET A O 1
ATOM 1126 N N . MET A 1 152 ? -3.724 -5.729 -15.670 1.00 89.62 152 MET A N 1
ATOM 1127 C CA . MET A 1 152 ? -2.654 -6.531 -16.271 1.00 89.62 152 MET A CA 1
ATOM 1128 C C . MET A 1 152 ? -2.478 -6.236 -17.769 1.00 89.62 152 MET A C 1
ATOM 1130 O O . MET A 1 152 ? -1.360 -6.238 -18.276 1.00 89.62 152 MET A O 1
ATOM 1134 N N . ARG A 1 153 ? -3.577 -5.978 -18.486 1.00 90.00 153 ARG A N 1
ATOM 1135 C CA . ARG A 1 153 ? -3.566 -5.649 -19.920 1.00 90.00 153 ARG A CA 1
ATOM 1136 C C . ARG A 1 153 ? -3.271 -4.179 -20.213 1.00 90.00 153 ARG A C 1
ATOM 1138 O O . ARG A 1 153 ? -2.955 -3.865 -21.358 1.00 90.00 153 ARG A O 1
ATOM 1145 N N . SER A 1 154 ? -3.381 -3.292 -19.224 1.00 86.75 154 SER A N 1
ATOM 1146 C CA . SER A 1 154 ? -3.120 -1.862 -19.391 1.00 86.75 154 SER A CA 1
ATOM 1147 C C . SER A 1 154 ? -1.647 -1.484 -19.262 1.00 86.75 154 SER A C 1
ATOM 1149 O O . SER A 1 154 ? -1.332 -0.318 -19.464 1.00 86.75 154 SER A O 1
ATOM 1151 N N . GLY A 1 155 ? -0.762 -2.430 -18.928 1.00 80.75 155 GLY A N 1
ATOM 1152 C CA . GLY A 1 155 ? 0.646 -2.152 -18.613 1.00 80.75 155 GLY A CA 1
ATOM 1153 C C . GLY A 1 155 ? 0.857 -1.655 -17.178 1.00 80.75 155 GLY A C 1
ATOM 1154 O O . GLY A 1 155 ? 1.988 -1.465 -16.742 1.00 80.75 155 GLY A O 1
ATOM 1155 N N . VAL A 1 156 ? -0.226 -1.485 -16.408 1.00 84.88 156 VAL A N 1
ATOM 1156 C CA . VAL A 1 156 ? -0.164 -1.138 -14.986 1.00 84.88 156 VAL A CA 1
ATOM 1157 C C . VAL A 1 156 ? 0.007 -2.402 -14.147 1.00 84.88 156 VAL A C 1
ATOM 1159 O O . VAL A 1 156 ? -0.483 -3.487 -14.463 1.00 84.88 156 VAL A O 1
ATOM 1162 N N . HIS A 1 157 ? 0.678 -2.265 -13.008 1.00 84.75 157 HIS A N 1
ATOM 1163 C CA . HIS A 1 157 ? 0.877 -3.370 -12.085 1.00 84.75 157 HIS A CA 1
ATOM 1164 C C . HIS A 1 157 ? -0.458 -3.952 -11.601 1.00 84.75 157 HIS A C 1
ATOM 1166 O O . HIS A 1 157 ? -1.243 -3.312 -10.897 1.00 84.75 157 HIS A O 1
ATOM 1172 N N . ALA A 1 158 ? -0.686 -5.228 -11.914 1.00 88.19 158 ALA A N 1
ATOM 1173 C CA . ALA A 1 158 ? -1.916 -5.932 -11.566 1.00 88.19 158 ALA A CA 1
ATOM 1174 C C . ALA A 1 158 ? -2.147 -6.029 -10.041 1.00 88.19 158 ALA A C 1
ATOM 1176 O O . ALA A 1 158 ? -3.254 -6.302 -9.582 1.00 88.19 158 ALA A O 1
ATOM 1177 N N . THR A 1 159 ? -1.124 -5.791 -9.221 1.00 87.75 159 THR A N 1
ATOM 1178 C CA . THR A 1 159 ? -1.221 -5.725 -7.756 1.00 87.75 159 THR A CA 1
ATOM 1179 C C . THR A 1 159 ? -2.059 -4.549 -7.261 1.00 87.75 159 THR A C 1
ATOM 1181 O O . THR A 1 159 ? -2.773 -4.708 -6.270 1.00 87.75 159 THR A O 1
ATOM 1184 N N . ILE A 1 160 ? -2.062 -3.423 -7.982 1.00 88.38 160 ILE A N 1
ATOM 1185 C CA . ILE A 1 160 ? -2.818 -2.211 -7.623 1.00 88.38 160 ILE A CA 1
ATOM 1186 C C . ILE A 1 160 ? -4.323 -2.486 -7.618 1.00 88.38 160 ILE A C 1
ATOM 1188 O O . ILE A 1 160 ? -5.045 -1.975 -6.766 1.00 88.38 160 ILE A O 1
ATOM 1192 N N . SER A 1 161 ? -4.797 -3.364 -8.510 1.00 91.50 161 SER A N 1
ATOM 1193 C CA . SER A 1 161 ? -6.210 -3.768 -8.548 1.00 91.50 161 SER A CA 1
ATOM 1194 C C . SER A 1 161 ? -6.705 -4.345 -7.216 1.00 91.50 161 SER A C 1
ATOM 1196 O O . SER A 1 161 ? -7.863 -4.141 -6.863 1.00 91.50 161 SER A O 1
ATOM 1198 N N . GLY A 1 162 ? -5.833 -5.012 -6.448 1.00 89.75 162 GLY A N 1
ATOM 1199 C CA . GLY A 1 162 ? -6.166 -5.542 -5.127 1.00 89.75 162 GLY A CA 1
ATOM 1200 C C . GLY A 1 162 ? -6.428 -4.427 -4.117 1.00 89.75 162 GLY A C 1
ATOM 1201 O O . GLY A 1 162 ? -7.433 -4.470 -3.411 1.00 89.75 162 GLY A O 1
ATOM 1202 N N . VAL A 1 163 ? -5.576 -3.397 -4.108 1.00 89.88 163 VAL A N 1
ATOM 1203 C CA . VAL A 1 163 ? -5.739 -2.216 -3.245 1.00 89.88 163 VAL A CA 1
ATOM 1204 C C . VAL A 1 163 ? -6.996 -1.435 -3.636 1.00 89.88 163 VAL A C 1
ATOM 1206 O O . VAL A 1 163 ? -7.811 -1.112 -2.778 1.00 89.88 163 VAL A O 1
ATOM 1209 N N . LEU A 1 164 ? -7.211 -1.193 -4.933 1.00 91.75 164 LEU A N 1
ATOM 1210 C CA . LEU A 1 164 ? -8.412 -0.507 -5.425 1.00 91.75 164 LEU A CA 1
ATOM 1211 C C . LEU A 1 164 ? -9.692 -1.261 -5.053 1.00 91.75 164 LEU A C 1
ATOM 1213 O O . LEU A 1 164 ? -10.649 -0.664 -4.563 1.00 91.75 164 LEU A O 1
ATOM 1217 N N . LEU A 1 165 ? -9.707 -2.581 -5.239 1.00 91.81 165 LEU A N 1
ATOM 1218 C CA . LEU A 1 165 ? -10.848 -3.403 -4.858 1.00 91.81 165 LEU A CA 1
ATOM 1219 C C . LEU A 1 165 ? -11.129 -3.317 -3.354 1.00 91.81 165 LEU A C 1
ATOM 1221 O O . LEU A 1 165 ? -12.299 -3.264 -2.980 1.00 91.81 165 LEU A O 1
ATOM 1225 N N . ALA A 1 166 ? -10.093 -3.272 -2.508 1.00 88.12 166 ALA A N 1
ATOM 1226 C CA . ALA A 1 166 ? -10.260 -3.108 -1.067 1.00 88.12 166 ALA A CA 1
ATOM 1227 C C . ALA A 1 166 ? -11.039 -1.831 -0.731 1.00 88.12 166 ALA A C 1
ATOM 1229 O O . ALA A 1 166 ? -12.077 -1.916 -0.086 1.00 88.12 166 ALA A O 1
ATOM 1230 N N . PHE A 1 167 ? -10.609 -0.683 -1.265 1.00 88.12 167 PHE A N 1
ATOM 1231 C CA . PHE A 1 167 ? -11.272 0.611 -1.050 1.00 88.12 167 PHE A CA 1
ATOM 1232 C C . PHE A 1 167 ? -12.698 0.686 -1.605 1.00 88.12 167 PHE A C 1
ATOM 1234 O O . PHE A 1 167 ? -13.506 1.508 -1.168 1.00 88.12 167 PHE A O 1
ATOM 1241 N N . ALA A 1 168 ? -13.025 -0.143 -2.595 1.00 89.00 168 ALA A N 1
ATOM 1242 C CA . ALA A 1 168 ? -14.377 -0.207 -3.123 1.00 89.00 168 ALA A CA 1
ATOM 1243 C C . ALA A 1 168 ? -15.321 -1.066 -2.264 1.00 89.00 168 ALA A C 1
ATOM 1245 O O . ALA A 1 168 ? -16.540 -0.904 -2.358 1.00 89.00 168 ALA A O 1
ATOM 1246 N N . ILE A 1 169 ? -14.798 -1.985 -1.447 1.00 86.88 169 ILE A N 1
ATOM 1247 C CA . ILE A 1 169 ? -15.615 -2.865 -0.609 1.00 86.88 169 ILE A CA 1
ATOM 1248 C C . ILE A 1 169 ? -16.128 -2.079 0.611 1.00 86.88 169 ILE A C 1
ATOM 1250 O O . ILE A 1 169 ? -15.348 -1.473 1.330 1.00 86.88 169 ILE A O 1
ATOM 1254 N N . PRO A 1 170 ? -17.435 -2.112 0.923 1.00 79.25 170 PRO A N 1
ATOM 1255 C CA . PRO A 1 170 ? -17.975 -1.363 2.055 1.00 79.25 170 PRO A CA 1
ATOM 1256 C C . PRO A 1 170 ? -17.454 -1.847 3.421 1.00 79.25 170 PRO A C 1
ATOM 1258 O O . PRO A 1 170 ? -17.765 -2.958 3.873 1.00 79.25 170 PRO A O 1
ATOM 1261 N N . PHE A 1 171 ? -16.789 -0.943 4.148 1.00 67.12 171 PHE A N 1
ATOM 1262 C CA . PHE A 1 171 ? -16.212 -1.157 5.483 1.00 67.12 171 PHE A CA 1
ATOM 1263 C C . PHE A 1 171 ? -17.187 -1.717 6.542 1.00 67.12 171 PHE A C 1
ATOM 1265 O O . PHE A 1 171 ? -16.812 -2.503 7.416 1.00 67.12 171 PHE A O 1
ATOM 1272 N N . ARG A 1 172 ? -18.486 -1.383 6.456 1.00 62.59 172 ARG A N 1
ATOM 1273 C CA . ARG A 1 172 ? -19.504 -1.634 7.506 1.00 62.59 172 ARG A CA 1
ATOM 1274 C C . ARG A 1 172 ? -19.744 -3.120 7.842 1.00 62.59 172 ARG A C 1
ATOM 1276 O O . ARG A 1 172 ? -20.444 -3.421 8.810 1.00 62.59 172 ARG A O 1
ATOM 1283 N N . ARG A 1 173 ? -19.158 -4.060 7.086 1.00 53.94 173 ARG A N 1
ATOM 1284 C CA . ARG A 1 173 ? -19.241 -5.513 7.327 1.00 53.94 173 ARG A CA 1
ATOM 1285 C C . ARG A 1 173 ? -17.947 -6.171 7.815 1.00 53.94 173 ARG A C 1
ATOM 1287 O O . ARG A 1 173 ? -17.983 -7.376 8.069 1.00 53.94 173 ARG A O 1
ATOM 1294 N N . TRP A 1 174 ? -16.859 -5.432 8.054 1.00 49.50 174 TRP A N 1
ATOM 1295 C CA . TRP A 1 174 ? -15.586 -5.997 8.543 1.00 49.50 174 TRP A CA 1
ATOM 1296 C C . TRP A 1 174 ? -15.757 -6.902 9.784 1.00 49.50 174 TRP A C 1
ATOM 1298 O O . TRP A 1 174 ? -15.138 -7.961 9.885 1.00 49.50 174 TRP A O 1
ATOM 1308 N N . ARG A 1 175 ? -16.727 -6.593 10.664 1.00 46.22 175 ARG A N 1
ATOM 1309 C CA . ARG A 1 175 ? -17.059 -7.398 11.860 1.00 46.22 175 ARG A CA 1
ATOM 1310 C C . ARG A 1 175 ? -17.582 -8.819 11.558 1.00 46.22 175 ARG A C 1
ATOM 1312 O O . ARG A 1 175 ? -17.502 -9.685 12.425 1.00 46.22 175 ARG A O 1
ATOM 1319 N N . ARG A 1 176 ? -18.085 -9.089 10.342 1.00 43.78 176 ARG A N 1
ATOM 1320 C CA . ARG A 1 176 ? -18.585 -10.408 9.880 1.00 43.78 176 ARG A CA 1
ATOM 1321 C C . ARG A 1 176 ? -17.671 -11.070 8.824 1.00 43.78 176 ARG A C 1
ATOM 1323 O O . ARG A 1 176 ? -17.895 -12.225 8.476 1.00 43.78 176 ARG A O 1
ATOM 1330 N N . THR A 1 177 ? -16.615 -10.386 8.373 1.00 49.62 177 THR A N 1
ATOM 1331 C CA . THR A 1 177 ? -15.652 -10.828 7.333 1.00 49.62 177 THR A CA 1
ATOM 1332 C C . THR A 1 177 ? -14.507 -11.688 7.889 1.00 49.62 177 THR A C 1
ATOM 1334 O O . THR A 1 177 ? -13.614 -12.097 7.151 1.00 49.62 177 THR A O 1
ATOM 1337 N N . LYS A 1 178 ? -14.546 -12.085 9.172 1.00 50.28 178 LYS A N 1
ATOM 1338 C CA . LYS A 1 178 ? -13.572 -13.042 9.733 1.00 50.28 178 LYS A CA 1
ATOM 1339 C C . LYS A 1 178 ? -13.493 -14.348 8.925 1.00 50.28 178 LYS A C 1
ATOM 1341 O O . LYS A 1 178 ? -12.471 -15.018 9.002 1.00 50.28 178 LYS A O 1
ATOM 1346 N N . SER A 1 179 ? -14.543 -14.751 8.201 1.00 49.12 179 SER A N 1
ATOM 1347 C CA . SER A 1 179 ? -14.529 -15.965 7.367 1.00 49.12 179 SER A CA 1
ATOM 1348 C C . SER A 1 179 ? -13.753 -15.798 6.060 1.00 49.12 179 SER A C 1
ATOM 1350 O O . SER A 1 179 ? -13.126 -16.753 5.623 1.00 49.12 179 SER A O 1
ATOM 1352 N N . LEU A 1 180 ? -13.741 -14.602 5.466 1.00 51.09 180 LEU A N 1
ATOM 1353 C CA . LEU A 1 180 ? -13.058 -14.317 4.202 1.00 51.09 180 LEU A CA 1
ATOM 1354 C C . LEU A 1 180 ? -11.608 -13.914 4.406 1.00 51.09 180 LEU A C 1
ATOM 1356 O O . LEU A 1 180 ? -10.785 -14.327 3.610 1.00 51.09 180 LEU A O 1
ATOM 1360 N N . VAL A 1 181 ? -11.274 -13.226 5.502 1.00 53.59 181 VAL A N 1
ATOM 1361 C CA . VAL A 1 181 ? -9.870 -13.097 5.928 1.00 53.59 181 VAL A CA 1
ATOM 1362 C C . VAL A 1 181 ? -9.292 -14.488 6.175 1.00 53.59 181 VAL A C 1
ATOM 1364 O O . VAL A 1 181 ? -8.220 -14.802 5.682 1.00 53.59 181 VAL A O 1
ATOM 1367 N N . ARG A 1 182 ? -10.040 -15.383 6.839 1.00 55.22 182 ARG A N 1
ATOM 1368 C CA . ARG A 1 182 ? -9.625 -16.784 7.014 1.00 55.22 182 ARG A CA 1
ATOM 1369 C C . ARG A 1 182 ? -9.579 -17.566 5.699 1.00 55.22 182 ARG A C 1
ATOM 1371 O O . ARG A 1 182 ? -8.668 -18.361 5.525 1.00 55.22 182 ARG A O 1
ATOM 1378 N N . ALA A 1 183 ? -10.520 -17.368 4.777 1.00 55.28 183 ALA A N 1
ATOM 1379 C CA . ALA A 1 183 ? -10.536 -18.068 3.491 1.00 55.28 183 ALA A CA 1
ATOM 1380 C C . ALA A 1 183 ? -9.442 -17.560 2.542 1.00 55.28 183 ALA A C 1
ATOM 1382 O O . ALA A 1 183 ? -8.747 -18.367 1.943 1.00 55.28 183 ALA A O 1
ATOM 1383 N N . ALA A 1 184 ? -9.235 -16.249 2.449 1.00 52.12 184 ALA A N 1
ATOM 1384 C CA . ALA A 1 184 ? -8.165 -15.638 1.674 1.00 52.12 184 ALA A CA 1
ATOM 1385 C C . ALA A 1 184 ? -6.796 -15.903 2.302 1.00 52.12 184 ALA A C 1
ATOM 1387 O O . ALA A 1 184 ? -5.870 -16.186 1.561 1.00 52.12 184 ALA A O 1
ATOM 1388 N N . ALA A 1 185 ? -6.668 -15.922 3.635 1.00 54.19 185 ALA A N 1
ATOM 1389 C CA . ALA A 1 185 ? -5.458 -16.391 4.310 1.00 54.19 185 ALA A CA 1
ATOM 1390 C C . ALA A 1 185 ? -5.213 -17.879 4.049 1.00 54.19 185 ALA A C 1
ATOM 1392 O O . ALA A 1 185 ? -4.081 -18.251 3.789 1.00 54.19 185 ALA A O 1
ATOM 1393 N N . ARG A 1 186 ? -6.250 -18.730 4.033 1.00 56.16 186 ARG A N 1
ATOM 1394 C CA . ARG A 1 186 ? -6.120 -20.145 3.641 1.00 56.16 186 ARG A CA 1
ATOM 1395 C C . ARG A 1 186 ? -5.723 -20.301 2.182 1.00 56.16 186 ARG A C 1
ATOM 1397 O O . ARG A 1 186 ? -4.885 -21.140 1.896 1.00 56.16 186 ARG A O 1
ATOM 1404 N N . ILE A 1 187 ? -6.291 -19.511 1.273 1.00 58.00 187 ILE A N 1
ATOM 1405 C CA . ILE A 1 187 ? -5.935 -19.529 -0.149 1.00 58.00 187 ILE A CA 1
ATOM 1406 C C . ILE A 1 187 ? -4.515 -18.999 -0.326 1.00 58.00 187 ILE A C 1
ATOM 1408 O O . ILE A 1 187 ? -3.739 -19.658 -0.990 1.00 58.00 187 ILE A O 1
ATOM 1412 N N . ALA A 1 188 ? -4.141 -17.895 0.324 1.00 51.78 188 ALA A N 1
ATOM 1413 C CA . ALA A 1 188 ? -2.799 -17.318 0.292 1.00 51.78 188 ALA A CA 1
ATOM 1414 C C . ALA A 1 188 ? -1.752 -18.226 0.954 1.00 51.78 188 ALA A C 1
ATOM 1416 O O . ALA A 1 188 ? -0.647 -18.332 0.439 1.00 51.78 188 ALA A O 1
ATOM 1417 N N . GLN A 1 189 ? -2.087 -18.930 2.039 1.00 56.69 189 GLN A N 1
ATOM 1418 C CA . GLN A 1 189 ? -1.240 -19.964 2.643 1.00 56.69 189 GLN A CA 1
ATOM 1419 C C . GLN A 1 189 ? -1.155 -21.192 1.734 1.00 56.69 189 GLN A C 1
ATOM 1421 O O . GLN A 1 189 ? -0.063 -21.696 1.504 1.00 56.69 189 GLN A O 1
ATOM 1426 N N . ALA A 1 190 ? -2.265 -21.640 1.144 1.00 52.22 190 ALA A N 1
ATOM 1427 C CA . ALA A 1 190 ? -2.288 -22.780 0.230 1.00 52.22 190 ALA A CA 1
ATOM 1428 C C . ALA A 1 190 ? -1.561 -22.493 -1.092 1.00 52.22 190 ALA A C 1
ATOM 1430 O O . ALA A 1 190 ? -0.900 -23.381 -1.624 1.00 52.22 190 ALA A O 1
ATOM 1431 N N . SER A 1 191 ? -1.645 -21.269 -1.615 1.00 52.25 191 SER A N 1
ATOM 1432 C CA . SER A 1 191 ? -0.979 -20.845 -2.846 1.00 52.25 191 SER A CA 1
ATOM 1433 C C . SER A 1 191 ? 0.460 -20.400 -2.587 1.00 52.25 191 SER A C 1
ATOM 1435 O O . SER A 1 191 ? 1.335 -20.725 -3.381 1.00 52.25 191 SER A O 1
ATOM 1437 N N . GLY A 1 192 ? 0.724 -19.714 -1.471 1.00 46.66 192 GLY A N 1
ATOM 1438 C CA . GLY A 1 192 ? 2.029 -19.167 -1.090 1.00 46.66 192 GLY A CA 1
ATOM 1439 C C . GLY A 1 192 ? 2.997 -20.217 -0.551 1.00 46.66 192 GLY A C 1
ATOM 1440 O O . GLY A 1 192 ? 4.137 -20.258 -1.003 1.00 46.66 192 GLY A O 1
ATOM 1441 N N . LEU A 1 193 ? 2.552 -21.133 0.321 1.00 46.72 193 LEU A N 1
ATOM 1442 C CA . LEU A 1 193 ? 3.419 -22.207 0.829 1.00 46.72 193 LEU A CA 1
ATOM 1443 C C . LEU A 1 193 ? 3.669 -23.294 -0.218 1.00 46.72 193 LEU A C 1
ATOM 1445 O O . LEU A 1 193 ? 4.732 -23.901 -0.204 1.00 46.72 193 LEU A O 1
ATOM 1449 N N . ARG A 1 194 ? 2.741 -23.522 -1.158 1.00 38.84 194 ARG A N 1
ATOM 1450 C CA . ARG A 1 194 ? 2.964 -24.495 -2.238 1.00 38.84 194 ARG A CA 1
ATOM 1451 C C . ARG A 1 194 ? 3.753 -23.921 -3.405 1.00 38.84 194 ARG A C 1
ATOM 1453 O O . ARG A 1 194 ? 4.647 -24.609 -3.863 1.00 38.84 194 ARG A O 1
ATOM 1460 N N . HIS A 1 195 ? 3.519 -22.688 -3.863 1.00 37.25 195 HIS A N 1
ATOM 1461 C CA . HIS A 1 195 ? 4.256 -22.173 -5.028 1.00 37.25 195 HIS A CA 1
ATOM 1462 C C . HIS A 1 195 ? 5.634 -21.600 -4.684 1.00 37.25 195 HIS A C 1
ATOM 1464 O O . HIS A 1 195 ? 6.540 -21.747 -5.495 1.00 37.25 195 HIS A O 1
ATOM 1470 N N . HIS A 1 196 ? 5.856 -20.998 -3.507 1.00 41.59 196 HIS A N 1
ATOM 1471 C CA . HIS A 1 196 ? 7.212 -20.553 -3.134 1.00 41.59 196 HIS A CA 1
ATOM 1472 C C . HIS A 1 196 ? 8.112 -21.709 -2.671 1.00 41.59 196 HIS A C 1
ATOM 1474 O O . HIS A 1 196 ? 9.327 -21.617 -2.824 1.00 41.59 196 HIS A O 1
ATOM 1480 N N . ALA A 1 197 ? 7.540 -22.819 -2.185 1.00 39.38 197 ALA A N 1
ATOM 1481 C CA . ALA A 1 197 ? 8.292 -24.056 -1.972 1.00 39.38 197 ALA A CA 1
ATOM 1482 C C . ALA A 1 197 ? 8.470 -24.864 -3.274 1.00 39.38 197 ALA A C 1
ATOM 1484 O O . ALA A 1 197 ? 9.564 -25.367 -3.508 1.00 39.38 197 ALA A O 1
ATOM 1485 N N . ALA A 1 198 ? 7.458 -24.937 -4.154 1.00 36.69 198 ALA A N 1
ATOM 1486 C CA . ALA A 1 198 ? 7.537 -25.715 -5.399 1.00 36.69 198 ALA A CA 1
ATOM 1487 C C . ALA A 1 198 ? 8.388 -25.054 -6.495 1.00 36.69 198 ALA A C 1
ATOM 1489 O O . ALA A 1 198 ? 9.123 -25.745 -7.189 1.00 36.69 198 ALA A O 1
ATOM 1490 N N . LEU A 1 199 ? 8.392 -23.719 -6.612 1.00 43.47 199 LEU A N 1
ATOM 1491 C CA . LEU A 1 199 ? 9.318 -23.016 -7.518 1.00 43.47 199 LEU A CA 1
ATOM 1492 C C . LEU A 1 199 ? 10.771 -23.030 -7.004 1.00 43.47 199 LEU A C 1
ATOM 1494 O O . LEU A 1 199 ? 11.688 -22.670 -7.737 1.00 43.47 199 LEU A O 1
ATOM 1498 N N . ARG A 1 200 ? 10.989 -23.478 -5.759 1.00 44.09 200 ARG A N 1
ATOM 1499 C CA . ARG A 1 200 ? 12.312 -23.729 -5.169 1.00 44.09 200 ARG A CA 1
ATOM 1500 C C . ARG A 1 200 ? 12.679 -25.219 -5.148 1.00 44.09 200 ARG A C 1
ATOM 1502 O O . ARG A 1 200 ? 13.835 -25.548 -4.893 1.00 44.09 200 ARG A O 1
ATOM 1509 N N . SER A 1 201 ? 11.738 -26.118 -5.452 1.00 43.69 201 SER A N 1
ATOM 1510 C CA . SER A 1 201 ? 11.978 -27.558 -5.518 1.00 43.69 201 SER A CA 1
ATOM 1511 C C . SER A 1 201 ? 12.275 -28.002 -6.952 1.00 43.69 201 SER A C 1
ATOM 1513 O O . SER A 1 201 ? 11.409 -28.438 -7.699 1.00 43.69 201 SER A O 1
ATOM 1515 N N . GLY A 1 202 ? 13.557 -27.950 -7.300 1.00 43.16 202 GLY A N 1
ATOM 1516 C CA . GLY A 1 202 ? 14.243 -29.219 -7.544 1.00 43.16 202 GLY A CA 1
ATOM 1517 C C . GLY A 1 202 ? 14.267 -29.829 -8.945 1.00 43.16 202 GLY A C 1
ATOM 1518 O O . GLY A 1 202 ? 14.897 -30.875 -9.059 1.00 43.16 202 GLY A O 1
ATOM 1519 N N . GLU A 1 203 ? 13.709 -29.223 -9.999 1.00 47.34 203 GLU A N 1
ATOM 1520 C CA . GLU A 1 203 ? 13.898 -29.770 -11.365 1.00 47.34 203 GLU A CA 1
ATOM 1521 C C . GLU A 1 203 ? 14.903 -28.997 -12.23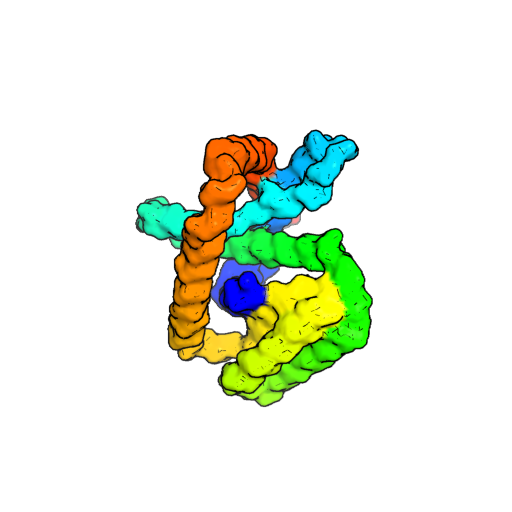6 1.00 47.34 203 GLU A C 1
ATOM 1523 O O . GLU A 1 203 ? 15.578 -29.603 -13.063 1.00 47.34 203 GLU A O 1
ATOM 1528 N N . HIS A 1 204 ? 15.130 -27.699 -11.989 1.00 37.09 204 HIS A N 1
ATOM 1529 C CA . HIS A 1 204 ? 16.118 -26.906 -12.750 1.00 37.09 204 HIS A CA 1
ATOM 1530 C C . HIS A 1 204 ? 17.499 -26.784 -12.071 1.00 37.09 204 HIS A C 1
ATOM 1532 O O . HIS A 1 204 ? 18.469 -26.338 -12.674 1.00 37.09 204 HIS A O 1
ATOM 1538 N N . LEU A 1 205 ? 17.620 -27.217 -10.810 1.00 42.12 205 LEU A N 1
ATOM 1539 C CA . LEU A 1 205 ? 18.861 -27.135 -10.018 1.00 42.12 205 LEU A CA 1
ATOM 1540 C C . LEU A 1 205 ? 19.867 -28.261 -10.316 1.00 42.12 205 LEU A C 1
ATOM 1542 O O . LEU A 1 205 ? 20.943 -28.289 -9.725 1.00 42.12 205 LEU A O 1
ATOM 1546 N N . ARG A 1 206 ? 19.533 -29.195 -11.216 1.00 47.88 206 ARG A N 1
ATOM 1547 C CA . ARG A 1 206 ? 20.458 -30.257 -11.645 1.00 47.88 206 ARG A CA 1
ATOM 1548 C C . ARG A 1 206 ? 21.349 -29.850 -12.823 1.00 47.88 206 ARG A C 1
ATOM 1550 O O . ARG A 1 206 ? 22.379 -30.483 -13.014 1.00 47.88 206 ARG A O 1
ATOM 1557 N N . SER A 1 207 ? 20.992 -28.810 -13.582 1.00 46.84 207 SER A N 1
ATOM 1558 C CA . SER A 1 207 ? 21.742 -28.377 -14.775 1.00 46.84 207 SER A CA 1
ATOM 1559 C C . SER A 1 207 ? 22.584 -27.114 -14.570 1.00 46.84 207 SER A C 1
ATOM 1561 O O . SER A 1 207 ? 23.507 -26.873 -15.342 1.00 46.84 207 SER A O 1
ATOM 1563 N N . VAL A 1 208 ? 22.319 -26.325 -13.525 1.00 55.28 208 VAL A N 1
ATOM 1564 C CA . VAL A 1 208 ? 23.077 -25.107 -13.202 1.00 55.28 208 VAL A CA 1
ATOM 1565 C C . VAL A 1 208 ? 23.728 -25.296 -11.838 1.00 55.28 208 VAL A C 1
ATOM 1567 O O . VAL A 1 208 ? 23.029 -25.477 -10.843 1.00 55.28 208 VAL A O 1
ATOM 1570 N N . GLY A 1 209 ? 25.065 -25.295 -11.793 1.00 57.28 209 GLY A N 1
ATOM 1571 C CA . GLY A 1 209 ? 25.850 -25.604 -10.595 1.00 57.28 209 GLY A CA 1
ATOM 1572 C C . GLY A 1 209 ? 25.329 -24.874 -9.356 1.00 57.28 209 GLY A C 1
ATOM 1573 O O . GLY A 1 209 ? 25.399 -23.648 -9.276 1.00 57.28 209 GLY A O 1
ATOM 1574 N N . ALA A 1 210 ? 24.813 -25.635 -8.387 1.00 53.66 210 ALA A N 1
ATOM 1575 C CA . ALA A 1 210 ? 24.212 -25.107 -7.162 1.00 53.66 210 ALA A CA 1
ATOM 1576 C C . ALA A 1 210 ? 25.166 -24.167 -6.405 1.00 53.66 210 ALA A C 1
ATOM 1578 O O . ALA A 1 210 ? 24.732 -23.158 -5.864 1.00 53.66 210 ALA A O 1
ATOM 1579 N N . GLU A 1 211 ? 26.474 -24.434 -6.455 1.00 57.16 211 GLU A N 1
ATOM 1580 C CA . GLU A 1 211 ? 27.538 -23.548 -5.966 1.00 57.16 211 GLU A CA 1
ATOM 1581 C C . GLU A 1 211 ? 27.507 -22.157 -6.610 1.00 57.16 211 GLU A C 1
ATOM 1583 O O . GLU A 1 211 ? 27.627 -21.154 -5.911 1.00 57.16 211 GLU A O 1
ATOM 1588 N N . LEU A 1 212 ? 27.318 -22.070 -7.929 1.00 53.41 212 LEU A N 1
ATOM 1589 C CA . LEU A 1 212 ? 27.279 -20.798 -8.644 1.00 53.41 212 LEU A CA 1
ATOM 1590 C C . LEU A 1 212 ? 26.006 -20.031 -8.285 1.00 53.41 212 LEU A C 1
ATOM 1592 O O . LEU A 1 212 ? 26.087 -18.850 -7.968 1.00 53.41 212 LEU A O 1
ATOM 1596 N N . VAL A 1 213 ? 24.848 -20.694 -8.240 1.00 54.72 213 VAL A N 1
ATOM 1597 C CA . VAL A 1 213 ? 23.579 -20.070 -7.823 1.00 54.72 213 VAL A CA 1
ATOM 1598 C C . VAL A 1 213 ? 23.669 -19.572 -6.382 1.00 54.72 213 VAL A C 1
ATOM 1600 O O . VAL A 1 213 ? 23.319 -18.427 -6.109 1.00 54.72 213 VAL A O 1
ATOM 1603 N N . ILE A 1 214 ? 24.207 -20.382 -5.469 1.00 53.78 214 ILE A N 1
ATOM 1604 C CA . ILE A 1 214 ? 24.392 -20.019 -4.061 1.00 53.78 214 ILE A CA 1
ATOM 1605 C C . ILE A 1 214 ? 25.381 -18.859 -3.927 1.00 53.78 214 ILE A C 1
ATOM 1607 O O . ILE A 1 214 ? 25.073 -17.888 -3.246 1.00 53.78 214 ILE A O 1
ATOM 1611 N N . ARG A 1 215 ? 26.530 -18.885 -4.612 1.00 53.72 215 ARG A N 1
ATOM 1612 C CA . ARG A 1 215 ? 27.506 -17.779 -4.590 1.00 53.72 215 ARG A CA 1
ATOM 1613 C C . ARG A 1 215 ? 26.943 -16.504 -5.204 1.00 53.72 215 ARG A C 1
ATOM 1615 O O . ARG A 1 215 ? 27.223 -15.425 -4.691 1.00 53.72 215 ARG A O 1
ATOM 1622 N N . THR A 1 216 ? 26.148 -16.613 -6.266 1.00 54.47 216 THR A N 1
ATOM 1623 C CA . THR A 1 216 ? 25.524 -15.457 -6.922 1.00 54.47 216 THR A CA 1
ATOM 1624 C C . THR A 1 216 ? 24.451 -14.863 -6.021 1.00 54.47 216 THR A C 1
ATOM 1626 O O . THR A 1 216 ? 24.478 -13.661 -5.793 1.00 54.47 216 THR A O 1
ATOM 1629 N N . LEU A 1 217 ? 23.594 -15.693 -5.418 1.00 45.56 217 LEU A N 1
ATOM 1630 C CA . LEU A 1 217 ? 22.593 -15.273 -4.434 1.00 45.56 217 LEU A CA 1
ATOM 1631 C C . LEU A 1 217 ? 23.238 -14.663 -3.191 1.00 45.56 217 LEU A C 1
ATOM 1633 O O . LEU A 1 217 ? 22.815 -13.601 -2.763 1.00 45.56 217 LEU A O 1
ATOM 1637 N N . ILE A 1 218 ? 24.281 -15.281 -2.635 1.00 53.47 218 ILE A N 1
ATOM 1638 C CA . ILE A 1 218 ? 25.012 -14.759 -1.472 1.00 53.47 218 ILE A CA 1
ATOM 1639 C C . ILE A 1 218 ? 25.673 -13.421 -1.813 1.00 53.47 218 ILE A C 1
ATOM 1641 O O . ILE A 1 218 ? 25.586 -12.491 -1.019 1.00 53.47 218 ILE A O 1
ATOM 1645 N N . ARG A 1 219 ? 26.284 -13.285 -2.996 1.00 51.62 219 ARG A N 1
ATOM 1646 C CA . ARG A 1 219 ? 26.908 -12.034 -3.454 1.00 51.62 219 ARG A CA 1
ATOM 1647 C C . ARG A 1 219 ? 25.877 -10.928 -3.699 1.00 51.62 219 ARG A C 1
ATOM 1649 O O . ARG A 1 219 ? 26.125 -9.791 -3.315 1.00 51.62 219 ARG A O 1
ATOM 1656 N N . TRP A 1 220 ? 24.723 -11.261 -4.274 1.00 51.72 220 TRP A N 1
ATOM 1657 C CA . TRP A 1 220 ? 23.597 -10.338 -4.449 1.00 51.72 220 TRP A CA 1
ATOM 1658 C C . TRP A 1 220 ? 23.004 -9.902 -3.106 1.00 51.72 220 TRP A C 1
ATOM 1660 O O . TRP A 1 220 ? 22.831 -8.712 -2.848 1.00 51.72 220 TRP A O 1
ATOM 1670 N N . GLN A 1 221 ? 22.763 -10.865 -2.215 1.00 47.16 221 GLN A N 1
ATOM 1671 C CA . GLN A 1 221 ? 22.204 -10.624 -0.891 1.00 47.16 221 GLN A CA 1
ATOM 1672 C C . GLN A 1 221 ? 23.163 -9.780 -0.044 1.00 47.16 221 GLN A C 1
ATOM 1674 O O . GLN A 1 221 ? 22.720 -8.801 0.538 1.00 47.16 221 GLN A O 1
ATOM 1679 N N . LEU A 1 222 ? 24.468 -10.090 -0.019 1.00 53.25 222 LEU A N 1
ATOM 1680 C CA . LEU A 1 222 ? 25.499 -9.315 0.693 1.00 53.25 222 LEU A CA 1
ATOM 1681 C C . LEU A 1 222 ? 25.732 -7.928 0.086 1.00 53.25 222 LEU A C 1
ATOM 1683 O O . LEU A 1 222 ? 26.017 -6.994 0.828 1.00 53.25 222 LEU A O 1
ATOM 1687 N N . GLY A 1 223 ? 25.599 -7.777 -1.233 1.00 57.56 223 GLY A N 1
ATOM 1688 C CA . GLY A 1 223 ? 25.746 -6.488 -1.909 1.00 57.56 223 GLY A CA 1
ATOM 1689 C C . GLY A 1 223 ? 24.605 -5.512 -1.614 1.00 57.56 223 GLY A C 1
ATOM 1690 O O . GLY A 1 223 ? 24.810 -4.304 -1.659 1.00 57.56 223 GLY A O 1
ATOM 1691 N N . HIS A 1 224 ? 23.404 -6.006 -1.299 1.00 55.84 224 HIS A N 1
ATOM 1692 C CA . HIS A 1 224 ? 22.217 -5.172 -1.047 1.00 55.84 224 HIS A CA 1
ATOM 1693 C C . HIS A 1 224 ? 21.802 -5.131 0.433 1.00 55.84 224 HIS A C 1
ATOM 1695 O O . HIS A 1 224 ? 21.137 -4.184 0.859 1.00 55.84 224 HIS A O 1
ATOM 1701 N N . LEU A 1 225 ? 22.267 -6.092 1.243 1.00 56.38 225 LEU A N 1
ATOM 1702 C CA . LEU A 1 225 ? 22.076 -6.134 2.694 1.00 56.38 225 LEU A CA 1
ATOM 1703 C C . LEU A 1 225 ? 22.437 -4.827 3.413 1.00 56.38 225 LEU A C 1
ATOM 1705 O O . LEU A 1 225 ? 21.617 -4.377 4.209 1.00 56.38 225 LEU A O 1
ATOM 1709 N N . PRO A 1 226 ? 23.616 -4.202 3.193 1.00 61.41 226 PRO A N 1
ATOM 1710 C CA . PRO A 1 226 ? 24.013 -3.038 3.982 1.00 61.41 226 PRO A CA 1
ATOM 1711 C C . PRO A 1 226 ? 23.083 -1.843 3.747 1.00 61.41 226 PRO A C 1
ATOM 1713 O O . PRO A 1 226 ? 22.789 -1.106 4.684 1.00 61.41 226 PRO A O 1
ATOM 1716 N N . PHE A 1 227 ? 22.532 -1.702 2.539 1.00 60.03 227 PHE A N 1
ATOM 1717 C CA . PHE A 1 227 ? 21.572 -0.648 2.209 1.00 60.03 227 PHE A CA 1
ATOM 1718 C C . PHE A 1 227 ? 20.257 -0.818 2.976 1.00 60.03 227 PHE A C 1
ATOM 1720 O O . PHE A 1 227 ? 19.763 0.141 3.563 1.00 60.03 227 PHE A O 1
ATOM 1727 N N . GLY A 1 228 ? 19.716 -2.038 3.032 1.00 56.62 228 GLY A N 1
ATOM 1728 C CA . GLY A 1 228 ? 18.493 -2.327 3.785 1.00 56.62 228 GLY A CA 1
ATOM 1729 C C . GLY A 1 228 ? 18.699 -2.328 5.303 1.00 56.62 228 GLY A C 1
ATOM 1730 O O . GLY A 1 228 ? 17.869 -1.800 6.038 1.00 56.62 228 GLY A O 1
ATOM 1731 N N . LEU A 1 229 ? 19.814 -2.886 5.782 1.00 63.34 229 LEU A N 1
ATOM 1732 C CA . LEU A 1 229 ? 20.092 -3.076 7.209 1.00 63.34 229 LEU A CA 1
ATOM 1733 C C . LEU A 1 229 ? 20.511 -1.776 7.909 1.00 63.34 229 LEU A C 1
ATOM 1735 O O . LEU A 1 229 ? 20.166 -1.576 9.069 1.00 63.34 229 LEU A O 1
ATOM 1739 N N . VAL A 1 230 ? 21.244 -0.895 7.219 1.00 66.00 230 VAL A N 1
ATOM 1740 C CA . VAL A 1 230 ? 21.718 0.388 7.768 1.00 66.00 230 VAL A CA 1
ATOM 1741 C C . VAL A 1 230 ? 20.826 1.540 7.311 1.00 66.00 230 VAL A C 1
ATOM 1743 O O . VAL A 1 230 ? 20.441 2.375 8.126 1.00 66.00 230 VAL A O 1
ATOM 1746 N N . GLY A 1 231 ? 20.439 1.572 6.033 1.00 61.22 231 GLY A N 1
ATOM 1747 C CA . GLY A 1 231 ? 19.676 2.680 5.454 1.00 61.22 231 GLY A CA 1
ATOM 1748 C C . GLY A 1 231 ? 18.257 2.811 6.006 1.00 61.22 231 GLY A C 1
ATOM 1749 O O . GLY A 1 231 ? 17.815 3.929 6.262 1.00 61.22 231 GLY A O 1
ATOM 1750 N N . LYS A 1 232 ? 17.557 1.697 6.266 1.00 68.06 232 LYS A N 1
ATOM 1751 C CA . LYS A 1 232 ? 16.196 1.730 6.833 1.00 68.06 232 LYS A CA 1
ATOM 1752 C C . LYS A 1 232 ? 16.137 2.292 8.255 1.00 68.06 232 LYS A C 1
ATOM 1754 O O . LYS A 1 232 ? 15.395 3.252 8.457 1.00 68.06 232 LYS A O 1
ATOM 1759 N N . PRO A 1 233 ? 16.897 1.777 9.245 1.00 71.44 233 PRO A N 1
ATOM 1760 C CA . PRO A 1 233 ? 16.859 2.343 10.592 1.00 71.44 233 PRO A CA 1
ATOM 1761 C C . PRO A 1 233 ? 17.339 3.799 10.628 1.00 71.44 233 PRO A C 1
ATOM 1763 O O . PRO A 1 233 ? 16.752 4.593 11.359 1.00 71.44 233 PRO A O 1
ATOM 1766 N N . LEU A 1 234 ? 18.323 4.183 9.802 1.00 72.44 234 LEU A N 1
ATOM 1767 C CA . LEU A 1 234 ? 18.738 5.584 9.656 1.00 72.44 234 LEU A CA 1
ATOM 1768 C C . LEU A 1 234 ? 17.621 6.462 9.087 1.00 72.44 234 LEU A C 1
ATOM 1770 O O . LEU A 1 234 ? 17.330 7.504 9.662 1.00 72.44 234 LEU A O 1
ATOM 1774 N N . GLY A 1 235 ? 16.969 6.047 8.000 1.00 68.62 235 GLY A N 1
ATOM 1775 C CA . GLY A 1 235 ? 15.885 6.812 7.385 1.00 68.62 235 GLY A CA 1
ATOM 1776 C C . GLY A 1 235 ? 14.677 6.971 8.302 1.00 68.62 235 GLY A C 1
ATOM 1777 O O . GLY A 1 235 ? 14.165 8.082 8.461 1.00 68.62 235 GLY A O 1
ATOM 1778 N N . ILE A 1 236 ? 14.285 5.888 8.980 1.00 67.19 236 ILE A N 1
ATOM 1779 C CA . ILE A 1 236 ? 13.209 5.900 9.976 1.00 67.19 236 ILE A CA 1
ATOM 1780 C C . ILE A 1 236 ? 13.576 6.833 11.133 1.00 67.19 236 ILE A C 1
ATOM 1782 O O . ILE A 1 236 ? 12.767 7.684 11.498 1.00 67.19 236 ILE A O 1
ATOM 1786 N N . ALA A 1 237 ? 14.785 6.731 11.694 1.00 72.88 237 ALA A N 1
ATOM 1787 C CA . ALA A 1 237 ? 15.219 7.573 12.809 1.00 72.88 237 ALA A CA 1
ATOM 1788 C C . ALA A 1 237 ? 15.304 9.058 12.423 1.00 72.88 237 ALA A C 1
ATOM 1790 O O . ALA A 1 237 ? 14.862 9.922 13.182 1.00 72.88 237 ALA A O 1
ATOM 1791 N N . LEU A 1 238 ? 15.817 9.359 11.229 1.00 74.69 238 LEU A N 1
ATOM 1792 C CA . LEU A 1 238 ? 16.038 10.722 10.753 1.00 74.69 238 LEU A CA 1
ATOM 1793 C C . LEU A 1 238 ? 14.707 11.434 10.480 1.00 74.69 238 LEU A C 1
ATOM 1795 O O . LEU A 1 238 ? 14.479 12.523 11.004 1.00 74.69 238 LEU A O 1
ATOM 1799 N N . PHE A 1 239 ? 13.771 10.792 9.773 1.00 67.62 239 PHE A N 1
ATOM 1800 C CA . PHE A 1 239 ? 12.446 11.374 9.513 1.00 67.62 239 PHE A CA 1
ATOM 1801 C C . PHE A 1 239 ? 11.530 11.379 10.745 1.00 67.62 239 PHE A C 1
ATOM 1803 O O . PHE A 1 239 ? 10.749 12.317 10.931 1.00 67.62 239 PHE A O 1
ATOM 1810 N N . SER A 1 240 ? 11.664 10.401 11.644 1.00 64.75 240 SER A N 1
ATOM 1811 C CA . SER A 1 240 ? 10.960 10.427 12.935 1.00 64.75 240 SER A CA 1
ATOM 1812 C C . SER A 1 240 ? 11.495 11.537 13.853 1.00 64.75 240 SER A C 1
ATOM 1814 O O . SER A 1 240 ? 10.720 12.165 14.579 1.00 64.75 240 SER A O 1
ATOM 1816 N N . GLY A 1 241 ? 12.798 11.838 13.783 1.00 59.88 241 GLY A N 1
ATOM 1817 C CA . GLY A 1 241 ? 13.447 12.951 14.486 1.00 59.88 241 GLY A CA 1
ATOM 1818 C C . GLY A 1 241 ? 13.050 14.331 13.950 1.00 59.88 241 GLY A C 1
ATOM 1819 O O . GLY A 1 241 ? 12.884 15.275 14.722 1.00 59.88 241 GLY A O 1
ATOM 1820 N N . VAL A 1 242 ? 12.774 14.462 12.648 1.00 58.94 242 VAL A N 1
ATOM 1821 C CA . VAL A 1 242 ? 12.209 15.702 12.082 1.00 58.94 242 VAL A CA 1
ATOM 1822 C C . VAL A 1 242 ? 10.858 16.033 12.728 1.00 58.94 242 VAL A C 1
ATOM 1824 O O . VAL A 1 242 ? 10.587 17.204 12.998 1.00 58.94 242 VAL A O 1
ATOM 1827 N N . ARG A 1 243 ? 10.039 15.028 13.082 1.00 51.62 243 ARG A N 1
ATOM 1828 C CA . ARG A 1 243 ? 8.791 15.252 13.831 1.00 51.62 243 ARG A CA 1
ATOM 1829 C C . ARG A 1 243 ? 9.040 15.739 15.256 1.00 51.62 243 ARG A C 1
ATOM 1831 O O . ARG A 1 243 ? 8.317 16.628 15.696 1.00 51.62 243 ARG A O 1
ATOM 1838 N N . SER A 1 244 ? 10.007 15.190 15.994 1.00 54.56 244 SER A N 1
ATOM 1839 C CA . SER A 1 244 ? 10.281 15.658 17.366 1.00 54.56 244 SER A CA 1
ATOM 1840 C C . SER A 1 244 ? 10.775 17.110 17.376 1.00 54.56 244 SER A C 1
ATOM 1842 O O . SER A 1 244 ? 10.380 17.886 18.248 1.00 54.56 244 SER A O 1
ATOM 1844 N N . LEU A 1 245 ? 11.522 17.515 16.345 1.00 49.75 245 LEU A N 1
ATOM 1845 C CA . LEU A 1 245 ? 11.927 18.904 16.118 1.00 49.75 245 LEU A CA 1
ATOM 1846 C C . LEU A 1 245 ? 10.747 19.804 15.715 1.00 49.75 245 LEU A C 1
ATOM 1848 O O . LEU A 1 245 ? 10.602 20.893 16.270 1.00 49.75 245 LEU A O 1
ATOM 1852 N N . TRP A 1 246 ? 9.867 19.350 14.816 1.00 45.53 246 TRP A N 1
ATOM 1853 C CA . TRP A 1 246 ? 8.680 20.103 14.386 1.00 45.53 246 TRP A CA 1
ATOM 1854 C C . TRP A 1 246 ? 7.630 20.250 15.494 1.00 45.53 246 TRP A C 1
ATOM 1856 O O . TRP A 1 246 ? 7.133 21.347 15.734 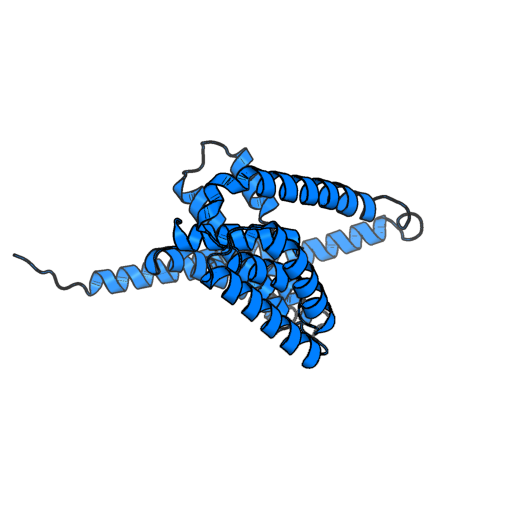1.00 45.53 246 TRP A O 1
ATOM 1866 N N . VAL A 1 247 ? 7.321 19.178 16.226 1.00 52.66 247 VAL A N 1
ATOM 1867 C CA . VAL A 1 247 ? 6.405 19.209 17.380 1.00 52.66 247 VAL A CA 1
ATOM 1868 C C . VAL A 1 247 ? 7.004 20.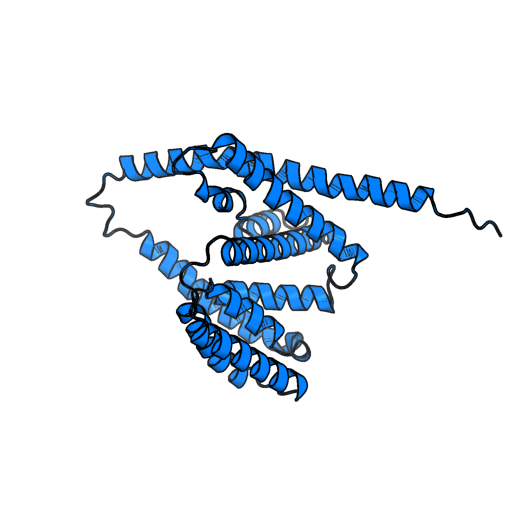044 18.515 1.00 52.66 247 VAL A C 1
ATOM 1870 O O . VAL A 1 247 ? 6.296 20.850 19.113 1.00 52.66 247 VAL A O 1
ATOM 1873 N N . GLY A 1 248 ? 8.318 19.957 18.748 1.00 48.19 248 GLY A N 1
ATOM 1874 C CA . GLY A 1 248 ? 9.026 20.832 19.685 1.00 48.19 248 GLY A CA 1
ATOM 1875 C C . GLY A 1 248 ? 9.072 22.306 19.253 1.00 48.19 248 GLY A C 1
ATOM 1876 O O . GLY A 1 248 ? 9.171 23.192 20.102 1.00 48.19 248 GLY A O 1
ATOM 1877 N N . ALA A 1 249 ? 8.987 22.607 17.955 1.00 48.94 249 ALA A N 1
ATOM 1878 C CA . ALA A 1 249 ? 8.876 23.972 17.434 1.00 48.94 249 ALA A CA 1
ATOM 1879 C C . ALA A 1 249 ? 7.436 24.517 17.515 1.00 48.94 249 ALA A C 1
ATOM 1881 O O . ALA A 1 249 ? 7.244 25.693 17.817 1.00 48.94 249 ALA A O 1
ATOM 1882 N N . LEU A 1 250 ? 6.424 23.664 17.320 1.00 48.31 250 LEU A N 1
ATOM 1883 C CA . LEU A 1 250 ? 5.005 24.010 17.481 1.00 48.31 250 LEU A CA 1
ATOM 1884 C C . LEU A 1 250 ? 4.610 24.209 18.951 1.00 48.31 250 LEU A C 1
ATOM 1886 O O . LEU A 1 250 ? 3.919 25.177 19.258 1.00 48.31 250 LEU A O 1
ATOM 1890 N N . CYS A 1 251 ? 5.096 23.374 19.874 1.00 49.25 251 CYS A N 1
ATOM 1891 C CA . CYS A 1 251 ? 4.877 23.571 21.313 1.00 49.25 251 CYS A CA 1
ATOM 1892 C C . CYS A 1 251 ? 5.568 24.834 21.854 1.00 49.25 251 CYS A C 1
ATOM 1894 O O . CYS A 1 251 ? 5.072 25.430 22.803 1.00 49.25 251 CYS A O 1
ATOM 1896 N N . ARG A 1 252 ? 6.658 25.297 21.226 1.00 49.41 252 ARG A N 1
ATOM 1897 C CA . ARG A 1 252 ? 7.312 26.576 21.567 1.00 49.41 252 ARG A CA 1
ATOM 1898 C C . ARG A 1 252 ? 6.582 27.819 21.043 1.00 49.41 252 ARG A C 1
ATOM 1900 O O . ARG A 1 252 ? 6.960 28.925 21.410 1.00 49.41 252 ARG A O 1
ATOM 1907 N N . ARG A 1 253 ? 5.555 27.658 20.200 1.00 45.12 253 ARG A N 1
ATOM 1908 C CA . ARG A 1 253 ? 4.741 28.758 19.648 1.00 45.12 253 ARG A CA 1
ATOM 1909 C C . ARG A 1 253 ? 3.324 28.834 20.219 1.00 45.12 253 ARG A C 1
ATOM 1911 O O . ARG A 1 253 ? 2.555 29.678 19.771 1.00 45.12 253 ARG A O 1
ATOM 1918 N N . ALA A 1 254 ? 2.963 27.993 21.189 1.00 40.31 254 ALA A N 1
ATOM 1919 C CA . ALA A 1 254 ? 1.711 28.174 21.915 1.00 40.31 254 ALA A CA 1
ATOM 1920 C C . ALA A 1 254 ? 1.873 29.361 22.888 1.00 40.31 254 ALA A C 1
ATOM 1922 O O . ALA A 1 254 ? 2.729 29.281 23.771 1.00 40.31 254 ALA A O 1
ATOM 1923 N N . PRO A 1 255 ? 1.119 30.469 22.743 1.00 45.44 255 PRO A N 1
ATOM 1924 C CA . PRO A 1 255 ? 1.116 31.510 23.760 1.00 45.44 255 PRO A CA 1
ATOM 1925 C C . PRO A 1 255 ? 0.594 30.908 25.064 1.00 45.44 255 PRO A C 1
ATOM 1927 O O . PRO A 1 255 ? -0.420 30.209 25.075 1.00 45.44 255 PRO A O 1
ATOM 1930 N N . ALA A 1 256 ? 1.305 31.171 26.158 1.00 49.31 256 ALA A N 1
ATOM 1931 C CA . ALA A 1 256 ? 0.825 30.894 27.498 1.00 49.31 256 ALA A CA 1
ATOM 1932 C C . ALA A 1 256 ? -0.448 31.721 27.733 1.00 49.31 256 ALA A C 1
ATOM 1934 O O . ALA A 1 256 ? -0.377 32.893 28.091 1.00 49.31 256 ALA A O 1
ATOM 1935 N N . SER A 1 257 ? -1.620 31.135 27.493 1.00 42.25 257 SER A N 1
ATOM 1936 C CA . SER A 1 257 ? -2.876 31.679 27.997 1.00 42.25 257 SER A CA 1
ATOM 1937 C C . SER A 1 257 ? -2.937 31.362 29.487 1.00 42.25 257 SER A C 1
ATOM 1939 O O . SER A 1 257 ? -3.438 30.315 29.893 1.00 42.25 257 SER A O 1
ATOM 1941 N N . GLY A 1 258 ? -2.332 32.243 30.282 1.00 44.28 258 GLY A N 1
ATOM 1942 C CA . GLY A 1 258 ? -2.599 32.341 31.706 1.00 44.28 258 GLY A CA 1
ATOM 1943 C C . GLY A 1 258 ? -3.950 33.015 31.916 1.00 44.28 258 GLY A C 1
ATOM 1944 O O . GLY A 1 258 ? -4.109 34.186 31.578 1.00 44.28 258 GLY A O 1
ATOM 1945 N N . THR A 1 259 ? -4.889 32.258 32.468 1.00 40.22 259 THR A N 1
ATOM 1946 C CA . THR A 1 259 ? -5.970 32.733 33.339 1.00 40.22 259 THR A CA 1
ATOM 1947 C C . THR A 1 259 ? -6.142 31.695 34.426 1.00 40.22 259 THR A C 1
ATOM 1949 O O . THR A 1 259 ? -6.278 30.510 34.038 1.00 40.22 259 THR A O 1
#

pLDDT: mean 71.55, std 15.73, range [36.69, 95.69]

Foldseek 3Di:
DQLVLLVLLLVVVCCCVPNLVVDPVSLLLLLLLLVLLQCQLLVVLLVVCPPHPCNVVSLVLLDDDPVVVVVVVVVCPPVDDPVVVRSSSSNNSSSVVVSLVCCQVPVQDDFDVVLVVVLVVLLVVLQVCVVVVVQDVVVLVVSLVSSLVSCVVRSGDSSVSSSSSSVSHHSPCPVVCPVVVVVSVVVCCVCVVCPVVVVVDDDVCVPDPPVVVVVVVVCVCVVSVCSNVVSSVVSSVVSSVVVVVVVVVVVVPDPPPDD

Sequence (259 aa):
MTVFFLMVGLELERELYIGELSGPKQAMLPALAAVGGMLVPAGIYALLNHGTPTADGAGIPMATDIAFAIGVLALLGDRVPLALKIFLTALAVMDDLGAILTIAIFYSHDLNWAFLGGAMGLFGVLGLLNRLKVMRLAIYLPLGVVLWYLMMRSGVHATISGVLLAFAIPFRRWRRTKSLVRAAARIAQASGLRHHAALRSGEHLRSVGAELVIRTLIRWQLGHLPFGLVGKPLGIALFSGVRSLWVGALCRRAPASGT